Protein AF-A0A554VN38-F1 (afdb_monomer)

Structure (mmCIF, N/CA/C/O backbone):
data_AF-A0A554VN38-F1
#
_entry.id   AF-A0A554VN38-F1
#
loop_
_atom_site.group_PDB
_atom_site.id
_atom_site.type_symbol
_atom_site.label_atom_id
_atom_site.label_alt_id
_atom_site.label_comp_id
_atom_site.label_asym_id
_atom_site.label_entity_id
_atom_site.label_seq_id
_atom_site.pdbx_PDB_ins_code
_atom_site.Cartn_x
_atom_site.Cartn_y
_atom_site.Cartn_z
_atom_site.occupancy
_atom_site.B_iso_or_equiv
_atom_site.auth_seq_id
_atom_site.auth_comp_id
_atom_site.auth_asym_id
_atom_site.auth_atom_id
_atom_site.pdbx_PDB_model_num
ATOM 1 N N . MET A 1 1 ? -26.047 -9.784 19.261 1.00 62.75 1 MET A N 1
ATOM 2 C CA . MET A 1 1 ? -24.582 -9.709 19.100 1.00 62.75 1 MET A CA 1
ATOM 3 C C . MET A 1 1 ? -24.239 -8.284 18.720 1.00 62.75 1 MET A C 1
ATOM 5 O O . MET A 1 1 ? -25.034 -7.674 18.011 1.00 62.75 1 MET A O 1
ATOM 9 N N . ASN A 1 2 ? -23.139 -7.745 19.243 1.00 78.62 2 ASN A N 1
ATOM 10 C CA . ASN A 1 2 ? -22.622 -6.458 18.776 1.00 78.62 2 ASN A CA 1
ATOM 11 C C . ASN A 1 2 ? -21.920 -6.684 17.429 1.00 78.62 2 ASN A C 1
ATOM 13 O O . ASN A 1 2 ? -21.313 -7.746 17.273 1.00 78.62 2 ASN A O 1
ATOM 17 N N . PRO A 1 3 ? -22.029 -5.749 16.469 1.00 86.69 3 PRO A N 1
ATOM 18 C CA . PRO A 1 3 ? -21.309 -5.863 15.208 1.00 86.69 3 PRO A CA 1
ATOM 19 C C . PRO A 1 3 ? -19.800 -5.833 15.468 1.00 86.69 3 PRO A C 1
ATOM 21 O O . PRO A 1 3 ? -19.341 -5.141 16.379 1.00 86.69 3 PRO A O 1
ATOM 24 N N . ILE A 1 4 ? -19.045 -6.577 14.664 1.00 89.56 4 ILE A N 1
ATOM 25 C CA . ILE A 1 4 ? -17.585 -6.504 14.631 1.00 89.56 4 ILE A CA 1
ATOM 26 C C . ILE A 1 4 ? -17.210 -5.129 14.082 1.00 89.56 4 ILE A C 1
ATOM 28 O O . ILE A 1 4 ? -17.612 -4.763 12.975 1.00 89.56 4 ILE A O 1
ATOM 32 N N . LYS A 1 5 ? -16.431 -4.365 14.843 1.00 92.19 5 LYS A N 1
ATOM 33 C CA . LYS A 1 5 ? -15.985 -3.031 14.445 1.00 92.19 5 LYS A CA 1
ATOM 34 C C . LYS A 1 5 ? -14.674 -3.122 13.694 1.00 92.19 5 LYS A C 1
ATOM 36 O O . LYS A 1 5 ? -13.658 -3.542 14.247 1.00 92.19 5 LYS A O 1
ATOM 41 N N . ILE A 1 6 ? -14.684 -2.667 12.452 1.00 93.81 6 ILE A N 1
ATOM 42 C CA . ILE A 1 6 ? -13.496 -2.597 11.613 1.00 93.81 6 ILE A CA 1
ATOM 43 C C . ILE A 1 6 ? -13.143 -1.127 11.431 1.00 93.81 6 ILE A C 1
ATOM 45 O O . ILE A 1 6 ? -13.830 -0.386 10.730 1.00 93.81 6 ILE A O 1
ATOM 49 N N . GLY A 1 7 ? -12.061 -0.698 12.068 1.00 95.38 7 GLY A N 1
ATOM 50 C CA . GLY A 1 7 ? -11.477 0.611 11.822 1.00 95.38 7 GLY A CA 1
ATOM 51 C C . GLY A 1 7 ? -10.839 0.628 10.444 1.00 95.38 7 GLY A C 1
ATOM 52 O O . GLY A 1 7 ? -9.960 -0.181 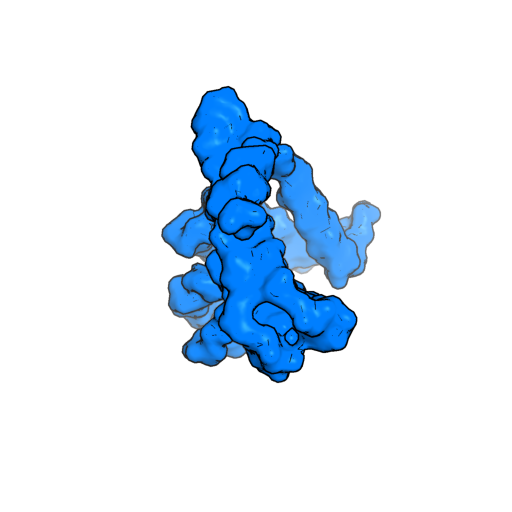10.177 1.00 95.38 7 GLY A O 1
ATOM 53 N N . PHE A 1 8 ? -11.281 1.523 9.570 1.00 94.81 8 PHE A N 1
ATOM 54 C CA . PHE A 1 8 ? -10.861 1.557 8.177 1.00 94.81 8 PHE A CA 1
ATOM 55 C C . PHE A 1 8 ? -10.024 2.809 7.909 1.00 94.81 8 PHE A C 1
ATOM 57 O O . PHE A 1 8 ? -10.546 3.920 7.844 1.00 94.81 8 PHE A O 1
ATOM 64 N N . LEU A 1 9 ? -8.715 2.635 7.755 1.00 94.62 9 LEU A N 1
ATOM 65 C CA . LEU A 1 9 ? -7.768 3.676 7.381 1.00 94.62 9 LEU A CA 1
ATOM 66 C C . LEU A 1 9 ? -7.998 4.071 5.924 1.00 94.62 9 LEU A C 1
ATOM 68 O O . LEU A 1 9 ? -7.875 3.260 5.002 1.00 94.62 9 LEU A O 1
ATOM 72 N N . THR A 1 10 ? -8.326 5.341 5.721 1.00 85.50 10 THR A N 1
ATOM 73 C CA . THR A 1 10 ? -8.607 5.896 4.397 1.00 85.50 10 THR A CA 1
ATOM 74 C C . THR A 1 10 ? -7.592 6.978 4.069 1.00 85.50 10 THR A C 1
ATOM 76 O O . THR A 1 10 ? -7.426 7.917 4.852 1.00 85.50 10 THR A O 1
ATOM 79 N N . PRO A 1 11 ? -6.905 6.913 2.922 1.00 76.44 11 PRO A N 1
ATOM 80 C CA . PRO A 1 11 ? -6.306 8.108 2.371 1.00 76.44 11 PRO A CA 1
ATOM 81 C C . PRO A 1 11 ? -7.406 8.984 1.764 1.00 76.44 11 PRO A C 1
ATOM 83 O O . PRO A 1 11 ? -8.444 8.509 1.299 1.00 76.44 11 PRO A O 1
ATOM 86 N N . TYR A 1 12 ? -7.165 10.285 1.767 1.00 77.25 12 TYR A N 1
ATOM 87 C CA . TYR A 1 12 ? -8.054 11.290 1.201 1.00 77.25 12 TYR A CA 1
ATOM 88 C C . TYR A 1 12 ? -7.493 11.702 -0.123 1.00 77.25 12 TYR A C 1
ATOM 90 O O . TYR A 1 12 ? -6.289 11.910 -0.288 1.00 77.25 12 TYR A O 1
ATOM 98 N N . SER A 1 13 ? -8.416 11.872 -1.046 1.00 73.75 13 SER A N 1
ATOM 99 C CA . SER A 1 13 ? -8.118 12.338 -2.371 1.00 73.75 13 SER A CA 1
ATOM 100 C C . SER A 1 13 ? -9.023 13.521 -2.660 1.00 73.75 13 SER A C 1
ATOM 102 O O . SER A 1 13 ? -10.235 13.364 -2.791 1.00 73.75 13 SER A O 1
ATOM 104 N N . SER A 1 14 ? -8.432 14.710 -2.777 1.00 72.12 14 SER A N 1
ATOM 105 C CA . SER A 1 14 ? -9.138 15.900 -3.264 1.00 72.12 14 SER A CA 1
ATOM 106 C C . SER A 1 14 ? -9.524 15.772 -4.741 1.00 72.12 14 SER A C 1
ATOM 108 O O . SER A 1 14 ? -10.476 16.406 -5.181 1.00 72.12 14 SER A O 1
ATOM 110 N N . ILE A 1 15 ? -8.805 14.934 -5.495 1.00 76.56 15 ILE A N 1
ATOM 111 C CA . ILE A 1 15 ? -9.035 14.682 -6.923 1.00 76.56 15 ILE A CA 1
ATOM 112 C C . ILE A 1 15 ? -10.036 13.551 -7.175 1.00 76.56 15 ILE A C 1
ATOM 114 O O . ILE A 1 15 ? -10.623 13.480 -8.251 1.00 76.56 15 ILE A O 1
ATOM 118 N N . TYR A 1 16 ? -10.252 12.667 -6.198 1.00 79.81 16 TYR A N 1
ATOM 119 C CA . TYR A 1 16 ? -11.180 11.549 -6.325 1.00 79.81 16 TYR A CA 1
ATOM 120 C C . TYR A 1 16 ? -12.051 11.386 -5.069 1.00 79.81 16 TYR A C 1
ATOM 122 O O . TYR A 1 16 ? -11.769 10.551 -4.208 1.00 79.81 16 TYR A O 1
ATOM 130 N N . PRO A 1 17 ? -13.151 12.158 -4.971 1.00 81.56 17 PRO A N 1
ATOM 131 C CA . PRO A 1 17 ? -14.016 12.182 -3.788 1.00 81.56 17 PRO A CA 1
ATOM 132 C C . PRO A 1 17 ? -14.671 10.834 -3.444 1.00 81.56 17 PRO A C 1
ATOM 134 O O . PRO A 1 17 ? -14.942 10.554 -2.280 1.00 81.56 17 PRO A O 1
ATOM 137 N N . ASN A 1 18 ? -14.890 9.970 -4.442 1.00 86.38 18 ASN A N 1
ATOM 138 C CA . ASN A 1 18 ? -15.521 8.656 -4.264 1.00 86.38 18 ASN A CA 1
ATOM 139 C C . ASN A 1 18 ? -14.536 7.545 -3.866 1.00 86.38 18 ASN A C 1
ATOM 141 O O . ASN A 1 18 ? -14.914 6.373 -3.849 1.00 86.38 18 ASN A O 1
ATOM 145 N N . PHE A 1 19 ? -13.289 7.890 -3.522 1.00 84.56 19 PHE A N 1
ATOM 146 C CA . PHE A 1 19 ? -12.258 6.908 -3.186 1.00 84.56 19 PHE A CA 1
ATOM 147 C C . PHE A 1 19 ? -12.679 5.966 -2.053 1.00 84.56 19 PHE A C 1
ATOM 149 O O . PHE A 1 19 ? -12.700 4.749 -2.233 1.00 84.56 19 PHE A O 1
ATOM 156 N N . PHE A 1 20 ? -13.079 6.519 -0.903 1.00 86.69 20 PHE A N 1
ATOM 157 C CA . PHE A 1 20 ? -13.521 5.704 0.226 1.00 86.69 20 PHE A CA 1
ATOM 158 C C . PHE A 1 20 ? -14.819 4.930 -0.058 1.00 86.69 20 PHE A C 1
ATOM 160 O O . PHE A 1 20 ? -14.809 3.721 0.164 1.00 86.69 20 PHE A O 1
ATOM 167 N N . PRO A 1 21 ? -15.908 5.540 -0.576 1.00 89.00 21 PRO A N 1
ATOM 168 C CA . PRO A 1 21 ? -17.129 4.801 -0.903 1.00 89.00 21 PRO A CA 1
ATOM 169 C C . PRO A 1 21 ? -16.894 3.567 -1.780 1.00 89.00 21 PRO A C 1
ATOM 171 O O . PRO A 1 21 ? -17.479 2.515 -1.525 1.00 89.00 21 PRO A O 1
ATOM 174 N N . HIS A 1 22 ? -16.014 3.659 -2.780 1.00 90.50 22 HIS A N 1
ATOM 175 C CA . HIS A 1 22 ? -15.697 2.518 -3.639 1.00 90.50 22 HIS A CA 1
ATOM 176 C C . HIS A 1 22 ? -14.869 1.449 -2.923 1.00 90.50 22 HIS A C 1
ATOM 178 O O . HIS A 1 22 ? -15.190 0.267 -3.047 1.00 90.50 22 HIS A O 1
ATOM 184 N N . LEU A 1 23 ? -13.866 1.840 -2.127 1.00 88.81 23 LEU A N 1
ATOM 185 C CA . LEU A 1 23 ? -13.115 0.889 -1.301 1.00 88.81 23 LEU A CA 1
ATOM 186 C C . LEU A 1 23 ? -14.019 0.174 -0.292 1.00 88.81 23 LEU A C 1
ATOM 188 O O . LEU A 1 23 ? -13.990 -1.050 -0.206 1.00 88.81 23 LEU A O 1
ATOM 192 N N . ALA A 1 24 ? -14.857 0.920 0.427 1.00 88.50 24 ALA A N 1
ATOM 193 C CA . ALA A 1 24 ? -15.807 0.371 1.387 1.00 88.50 24 ALA A CA 1
ATOM 194 C C . ALA A 1 24 ? -16.791 -0.591 0.708 1.00 88.50 24 ALA A C 1
ATOM 196 O O . ALA A 1 24 ? -17.042 -1.678 1.220 1.00 88.50 24 ALA A O 1
ATOM 197 N N . THR A 1 25 ? -17.302 -0.230 -0.474 1.00 88.94 25 THR A N 1
ATOM 198 C CA . THR A 1 25 ? -18.187 -1.101 -1.261 1.00 88.94 25 THR A CA 1
ATOM 199 C C . THR A 1 25 ? -17.486 -2.402 -1.647 1.00 88.94 25 THR A C 1
ATOM 201 O O . THR A 1 25 ? -18.036 -3.475 -1.416 1.00 88.94 25 THR A O 1
ATOM 204 N N . GLY A 1 26 ? -16.260 -2.333 -2.179 1.00 88.31 26 GLY A N 1
ATOM 205 C CA . GLY A 1 26 ? -15.471 -3.524 -2.507 1.00 88.31 26 GLY A CA 1
ATOM 206 C C . GLY A 1 26 ? -15.210 -4.409 -1.285 1.00 88.31 26 GLY A C 1
ATOM 207 O O . GLY A 1 26 ? -15.351 -5.628 -1.363 1.00 88.31 26 GLY A O 1
ATOM 208 N N . PHE A 1 27 ? -14.916 -3.794 -0.138 1.00 88.06 27 PHE A N 1
ATO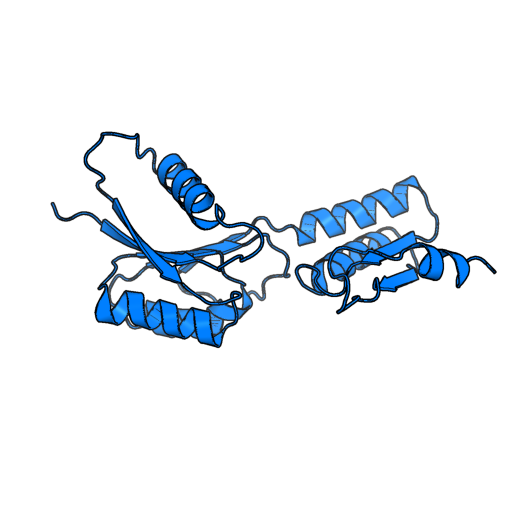M 209 C CA . PHE A 1 27 ? -14.692 -4.498 1.122 1.00 88.06 27 PHE A CA 1
ATOM 210 C C . PHE A 1 27 ? -15.954 -5.226 1.610 1.00 88.06 27 PHE A C 1
ATOM 212 O O . PHE A 1 27 ? -15.902 -6.416 1.914 1.00 88.06 27 PHE A O 1
ATOM 219 N N . TYR A 1 28 ? -17.11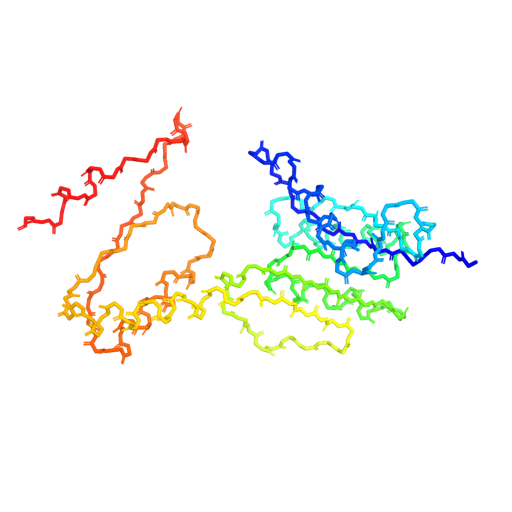1 -4.555 1.614 1.00 87.31 28 TYR A N 1
ATOM 220 C CA . TYR A 1 28 ? -18.389 -5.183 1.966 1.00 87.31 28 TYR A CA 1
ATOM 221 C C . TYR A 1 28 ? -18.765 -6.326 1.016 1.00 87.31 28 TYR A C 1
ATOM 223 O O . TYR A 1 28 ? -19.225 -7.372 1.478 1.00 87.31 28 TYR A O 1
ATOM 231 N N . LEU A 1 29 ? -18.533 -6.164 -0.292 1.00 87.25 29 LEU A N 1
ATOM 232 C CA . LEU A 1 29 ? -18.762 -7.223 -1.279 1.00 87.25 29 LEU A CA 1
ATOM 233 C C . LEU A 1 29 ? -17.876 -8.448 -1.016 1.00 87.25 29 LEU A C 1
ATOM 235 O O . LEU A 1 29 ? -18.372 -9.571 -1.061 1.00 87.25 29 LEU A O 1
ATOM 239 N N . GLY A 1 30 ? -16.596 -8.242 -0.691 1.00 86.62 30 GLY A N 1
ATOM 240 C CA . GLY A 1 30 ? -15.672 -9.326 -0.334 1.00 86.62 30 GLY A CA 1
ATOM 241 C C . GLY A 1 30 ? -16.084 -10.101 0.923 1.00 86.62 30 GLY A C 1
ATOM 242 O O . GLY A 1 30 ? -15.738 -11.270 1.066 1.00 86.62 30 GLY A O 1
ATOM 243 N N . LEU A 1 31 ? -16.865 -9.473 1.804 1.00 85.44 31 LEU A N 1
ATOM 244 C CA . LEU A 1 31 ? -17.405 -10.064 3.031 1.00 85.44 31 LEU A CA 1
ATOM 245 C C . LEU A 1 31 ? -18.818 -10.659 2.863 1.00 85.44 31 LEU A C 1
ATOM 247 O O . LEU A 1 31 ? -19.458 -10.989 3.863 1.00 85.44 31 LEU A O 1
ATOM 251 N N . ASP A 1 32 ? -19.329 -10.749 1.628 1.00 83.19 32 ASP A N 1
ATOM 252 C CA . ASP A 1 32 ? -20.710 -11.155 1.296 1.00 83.19 32 ASP A CA 1
ATOM 253 C C . ASP A 1 32 ? -21.784 -10.357 2.075 1.00 83.19 32 ASP A C 1
ATOM 255 O O . ASP A 1 32 ? -22.895 -10.824 2.351 1.00 83.19 32 ASP A O 1
ATOM 259 N N . GLN A 1 33 ? -21.467 -9.108 2.440 1.00 76.50 33 GLN A N 1
ATOM 260 C CA . GLN A 1 33 ? -22.403 -8.206 3.103 1.00 76.50 33 GLN A CA 1
ATOM 261 C C . GLN A 1 33 ? -23.298 -7.558 2.044 1.00 76.50 33 GLN A C 1
ATOM 263 O O . GLN A 1 33 ? -22.946 -6.569 1.400 1.00 76.50 33 GLN A O 1
ATOM 268 N N . LYS A 1 34 ? -24.479 -8.145 1.838 1.00 68.62 34 LYS A N 1
ATOM 269 C CA . LYS A 1 34 ? -25.483 -7.623 0.901 1.00 68.62 34 LYS A CA 1
ATOM 270 C C . LYS A 1 34 ? -26.197 -6.392 1.481 1.00 68.62 34 LYS A C 1
ATOM 272 O O . LYS A 1 34 ? -26.525 -6.394 2.672 1.00 68.62 34 L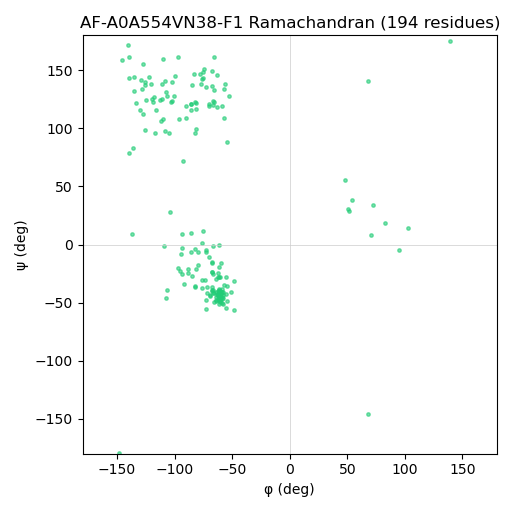YS A O 1
ATOM 277 N N . PRO A 1 35 ? -26.537 -5.384 0.652 1.00 61.91 35 PRO A N 1
ATOM 278 C CA . PRO A 1 35 ? -27.379 -4.268 1.076 1.00 61.91 35 PRO A CA 1
ATOM 279 C C . PRO A 1 35 ? -28.690 -4.769 1.705 1.00 61.91 35 PRO A C 1
ATOM 281 O O . PRO A 1 35 ? -29.393 -5.583 1.109 1.00 61.91 35 PRO A O 1
ATOM 284 N N . GLY A 1 36 ? -29.019 -4.299 2.913 1.00 57.12 36 GLY A N 1
ATOM 285 C CA . GLY A 1 36 ? -30.273 -4.628 3.609 1.00 57.12 36 GLY A CA 1
ATOM 286 C C . GLY A 1 36 ? -30.213 -5.795 4.604 1.00 57.12 36 GLY A C 1
ATOM 287 O O . GLY A 1 36 ? -31.192 -6.029 5.312 1.00 57.12 36 GLY A O 1
ATOM 288 N N . ARG A 1 37 ? -29.082 -6.502 4.729 1.00 59.84 37 ARG A N 1
ATOM 289 C CA . ARG A 1 37 ? -28.847 -7.425 5.852 1.00 59.84 37 ARG A CA 1
ATOM 290 C C . ARG A 1 37 ? -28.288 -6.618 7.028 1.00 59.84 37 ARG A C 1
ATOM 292 O O . ARG A 1 37 ? -27.464 -5.733 6.820 1.00 59.84 37 ARG A O 1
ATOM 299 N N . ARG A 1 38 ? -28.762 -6.874 8.255 1.00 56.03 38 ARG A N 1
ATOM 300 C CA . ARG A 1 38 ? -28.205 -6.257 9.473 1.00 56.03 38 ARG A CA 1
ATOM 301 C C . ARG A 1 38 ? -26.717 -6.609 9.491 1.00 56.03 38 ARG A C 1
ATOM 303 O O . ARG A 1 38 ? -26.403 -7.786 9.612 1.00 56.03 38 ARG A O 1
ATOM 310 N N . ALA A 1 39 ? -25.854 -5.628 9.244 1.00 62.06 39 ALA A N 1
ATOM 311 C CA . ALA A 1 39 ? -24.446 -5.899 9.025 1.00 62.06 39 ALA A CA 1
ATOM 312 C C . ALA A 1 39 ? -23.851 -6.423 10.334 1.00 62.06 39 ALA A C 1
ATOM 314 O O . ALA A 1 39 ? -23.873 -5.732 11.353 1.00 62.06 39 ALA A O 1
ATOM 315 N N . ASP A 1 40 ? -23.315 -7.641 10.306 1.00 80.12 40 ASP A N 1
ATOM 316 C CA . ASP A 1 40 ? -22.516 -8.187 11.411 1.00 80.12 40 ASP A CA 1
ATOM 317 C C . ASP A 1 40 ? -21.194 -7.411 11.578 1.00 80.12 40 ASP A C 1
ATOM 319 O O . ASP A 1 40 ? -20.390 -7.712 12.457 1.00 80.12 40 ASP A O 1
ATOM 323 N N . ILE A 1 41 ? -20.969 -6.414 10.717 1.00 86.56 41 ILE A N 1
ATOM 324 C CA . ILE A 1 41 ? -19.743 -5.660 10.535 1.00 86.56 41 ILE A CA 1
ATOM 325 C C . ILE A 1 41 ? -20.082 -4.172 10.430 1.00 86.56 41 ILE A C 1
ATOM 327 O O . ILE A 1 41 ? -20.943 -3.769 9.649 1.00 86.56 41 ILE A O 1
ATOM 331 N N . GLU A 1 42 ? -19.362 -3.354 11.184 1.00 89.31 42 GLU A N 1
ATOM 332 C CA . GLU A 1 42 ? -19.422 -1.896 11.136 1.00 89.31 42 GLU A CA 1
ATOM 333 C C . GLU A 1 42 ? -18.060 -1.360 10.678 1.00 89.31 42 GLU A C 1
ATOM 335 O O . GLU A 1 42 ? -17.061 -1.535 11.378 1.00 89.31 42 GLU A O 1
ATOM 340 N N . LEU A 1 43 ? -18.002 -0.710 9.508 1.00 90.94 43 LEU A N 1
ATOM 341 C CA . LEU A 1 43 ? -16.802 0.021 9.086 1.00 90.94 43 LEU A CA 1
ATOM 342 C C . LEU A 1 43 ? -16.778 1.410 9.732 1.00 90.94 43 LEU A C 1
ATOM 344 O O . LEU A 1 43 ? -17.675 2.221 9.502 1.00 90.94 43 LEU A O 1
ATOM 348 N N . ILE A 1 44 ? -15.715 1.701 10.476 1.00 93.50 44 ILE A N 1
ATOM 349 C CA . ILE A 1 44 ? -15.464 3.000 11.105 1.00 93.50 44 ILE A CA 1
ATOM 350 C C . ILE A 1 44 ? -14.319 3.675 10.343 1.00 93.50 44 ILE A C 1
ATOM 352 O O . ILE A 1 44 ? -13.159 3.335 10.585 1.00 93.50 44 ILE A O 1
ATOM 356 N N . PRO A 1 45 ? -14.603 4.586 9.396 1.00 92.75 45 PRO A N 1
ATOM 357 C CA . PRO A 1 45 ? -13.549 5.254 8.649 1.00 92.75 45 PRO A CA 1
ATOM 358 C C . PRO A 1 45 ? -12.746 6.187 9.552 1.00 92.75 45 PRO A C 1
ATOM 360 O O . PRO A 1 45 ? -13.316 6.966 10.311 1.00 92.75 45 PRO A O 1
ATOM 363 N N . GLU A 1 46 ? -11.427 6.161 9.402 1.00 94.44 46 GLU A N 1
ATOM 364 C CA . GLU A 1 46 ? -10.530 7.170 9.957 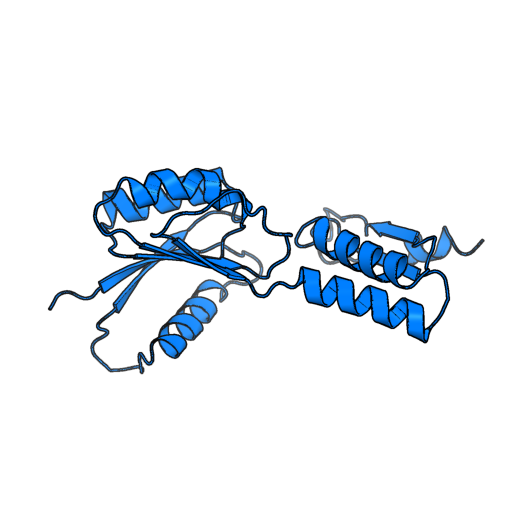1.00 94.44 46 GLU A CA 1
ATOM 365 C C . GLU A 1 46 ? -9.624 7.691 8.849 1.00 94.44 46 GLU A C 1
ATOM 367 O O . GLU A 1 46 ? -9.072 6.939 8.035 1.00 94.44 46 GLU A O 1
ATOM 372 N N . PHE A 1 47 ? -9.500 9.009 8.795 1.00 90.12 47 PHE A N 1
ATOM 373 C CA . PHE A 1 47 ? -8.770 9.670 7.738 1.00 90.12 47 PHE A CA 1
ATOM 374 C C . PHE A 1 47 ? -7.268 9.745 8.064 1.00 90.12 47 PHE A C 1
ATOM 376 O O . PHE A 1 47 ? -6.863 10.339 9.059 1.00 90.12 47 PHE A O 1
ATOM 383 N N . ALA A 1 48 ? -6.432 9.165 7.199 1.00 90.06 48 ALA A N 1
ATOM 384 C CA . ALA A 1 48 ? -4.990 9.012 7.398 1.00 90.06 48 ALA A CA 1
ATOM 385 C C . ALA A 1 48 ? -4.134 9.998 6.576 1.00 90.06 48 ALA A C 1
ATOM 387 O O . ALA A 1 48 ? -2.984 9.704 6.233 1.00 90.06 48 ALA A O 1
ATOM 388 N N . GLY A 1 49 ? -4.655 11.182 6.242 1.00 85.25 49 GLY A N 1
ATOM 389 C CA . GLY A 1 49 ? -3.908 12.171 5.459 1.00 85.25 49 GLY A CA 1
ATOM 390 C C . GLY A 1 49 ? -3.664 11.727 4.009 1.00 85.25 49 GLY A C 1
ATOM 391 O O . GLY A 1 49 ? -4.434 10.988 3.398 1.00 85.25 49 GLY A O 1
ATOM 392 N N . SER A 1 50 ? -2.521 12.117 3.458 1.00 78.50 50 SER A N 1
ATOM 393 C CA . SER A 1 50 ? -2.026 11.605 2.172 1.00 78.50 50 SER A CA 1
ATOM 394 C C . SER A 1 50 ? -1.449 10.178 2.251 1.00 78.50 50 SER A C 1
ATOM 396 O O . SER A 1 50 ? -0.795 9.738 1.310 1.00 78.50 50 SER A O 1
ATOM 398 N N . GLY A 1 51 ? -1.644 9.456 3.363 1.00 80.94 51 GLY A N 1
ATOM 399 C CA . GLY A 1 51 ? -1.056 8.128 3.586 1.00 80.94 51 GLY A CA 1
ATOM 400 C C . GLY A 1 51 ? 0.387 8.155 4.106 1.00 80.94 51 GLY A C 1
ATOM 401 O O . GLY A 1 51 ? 1.102 7.160 4.006 1.00 80.94 51 GLY A O 1
ATOM 402 N N . GLY A 1 52 ? 0.840 9.290 4.651 1.00 85.94 52 GLY A N 1
ATOM 403 C CA . GLY A 1 52 ? 2.139 9.393 5.317 1.00 85.94 52 GLY A CA 1
ATOM 404 C C . GLY A 1 52 ? 2.188 8.590 6.622 1.00 85.94 52 GLY A C 1
ATOM 405 O O . GLY A 1 52 ? 1.187 8.456 7.321 1.00 85.94 52 GLY A O 1
ATOM 406 N N . ILE A 1 53 ? 3.370 8.085 6.989 1.00 91.19 53 ILE A N 1
ATOM 407 C CA . ILE A 1 53 ? 3.539 7.237 8.185 1.00 91.19 53 ILE A CA 1
ATOM 408 C C . ILE A 1 53 ? 2.991 7.909 9.464 1.00 91.19 53 ILE A C 1
ATOM 410 O O . ILE A 1 53 ? 2.192 7.268 10.148 1.00 91.19 53 ILE A O 1
ATOM 414 N N . PRO A 1 54 ? 3.301 9.188 9.784 1.00 94.12 54 PRO A N 1
ATOM 415 C CA . PRO A 1 54 ? 2.803 9.807 11.014 1.00 94.12 54 PRO A CA 1
ATOM 416 C C . PRO A 1 54 ? 1.274 9.903 11.078 1.00 94.12 54 PRO A C 1
ATOM 418 O O . PRO A 1 54 ? 0.688 9.632 12.126 1.00 94.12 54 PRO A O 1
ATOM 421 N N . SER A 1 55 ? 0.619 10.239 9.961 1.00 94.19 55 SER A N 1
ATOM 422 C CA . SER A 1 55 ? -0.841 10.367 9.908 1.00 94.19 55 SER A CA 1
ATOM 423 C C . SER A 1 55 ? -1.536 9.009 9.983 1.00 94.19 55 SER A C 1
ATOM 425 O O . SER A 1 55 ? -2.554 8.879 10.658 1.00 94.19 55 SER A O 1
ATOM 427 N N . VAL A 1 56 ? -0.959 7.977 9.361 1.00 95.25 56 VAL A N 1
ATOM 428 C CA . VAL A 1 56 ? -1.425 6.585 9.471 1.00 95.25 56 VAL A CA 1
ATOM 429 C C . VAL A 1 56 ? -1.323 6.078 10.915 1.00 95.25 56 VAL A C 1
ATOM 431 O O . VAL A 1 56 ? -2.266 5.475 11.432 1.00 95.25 56 VAL A O 1
ATOM 434 N N . VAL A 1 57 ? -0.214 6.364 11.601 1.00 96.56 57 VAL A N 1
ATOM 435 C CA . VAL A 1 57 ? -0.009 6.000 13.012 1.00 96.56 57 VAL A CA 1
ATOM 436 C C . VAL A 1 57 ? -1.007 6.711 13.928 1.00 96.56 57 VAL A C 1
ATOM 438 O O . VAL A 1 57 ? -1.590 6.082 14.814 1.00 96.56 57 VAL A O 1
ATOM 441 N N . GLU A 1 58 ? -1.231 8.011 13.728 1.00 96.62 58 GLU A N 1
ATOM 442 C CA . GLU A 1 58 ? -2.200 8.783 14.513 1.00 96.62 58 GLU A CA 1
ATOM 443 C C . GLU A 1 58 ? -3.629 8.256 14.325 1.00 96.62 58 GLU A C 1
ATOM 445 O O . GLU A 1 58 ? -4.323 7.994 15.311 1.00 96.62 58 GLU A O 1
ATOM 450 N N . ALA A 1 59 ? -4.041 8.028 13.076 1.00 96.69 59 ALA A N 1
ATOM 451 C CA . ALA A 1 59 ? -5.335 7.444 12.736 1.00 96.69 59 ALA A CA 1
ATOM 452 C C . ALA A 1 59 ? -5.522 6.058 13.380 1.00 96.69 59 ALA A C 1
ATOM 454 O O . ALA A 1 59 ? -6.549 5.774 13.996 1.00 96.69 59 ALA A O 1
ATOM 455 N N . THR A 1 60 ? -4.489 5.214 13.340 1.00 96.62 60 THR A N 1
ATOM 456 C CA . THR A 1 60 ? -4.523 3.888 13.974 1.00 96.62 60 THR A CA 1
ATOM 457 C C . THR A 1 60 ? -4.723 3.991 15.487 1.00 96.62 60 THR A C 1
ATOM 459 O O . THR A 1 60 ? -5.559 3.288 16.058 1.00 96.62 60 THR A O 1
ATOM 462 N N . LYS A 1 61 ? -4.011 4.907 16.157 1.00 96.06 61 LYS A N 1
ATOM 463 C CA . LYS A 1 61 ? -4.198 5.161 17.596 1.00 96.06 61 LYS A CA 1
ATOM 464 C C . LYS A 1 61 ? -5.615 5.639 17.905 1.00 96.06 61 LYS A C 1
ATOM 466 O O . LYS A 1 61 ? -6.165 5.230 18.926 1.00 96.06 61 LYS A O 1
ATOM 471 N N . LYS A 1 62 ? -6.217 6.471 17.047 1.00 96.19 62 LYS A N 1
ATOM 472 C CA . LYS A 1 62 ? -7.607 6.922 17.216 1.00 96.19 62 LYS A CA 1
ATOM 473 C C . LYS A 1 62 ? -8.585 5.751 17.181 1.00 96.19 62 LYS A C 1
ATOM 475 O O . LYS A 1 62 ? -9.354 5.568 18.125 1.00 96.19 62 LYS A O 1
ATOM 480 N N . LEU A 1 63 ? -8.476 4.913 16.152 1.00 96.00 63 LEU A N 1
ATOM 481 C CA . LEU A 1 63 ? -9.301 3.717 15.986 1.00 96.00 63 LEU A CA 1
ATOM 482 C C . LEU A 1 63 ? -9.180 2.754 17.178 1.00 96.00 63 LEU A C 1
ATOM 484 O O . LEU A 1 63 ? -10.193 2.297 17.708 1.00 96.00 63 LEU A O 1
ATOM 488 N N . LEU A 1 64 ? -7.956 2.487 17.644 1.00 94.50 64 LEU A N 1
ATOM 489 C CA . LEU A 1 64 ? -7.715 1.585 18.776 1.00 94.50 64 LEU A CA 1
ATOM 490 C C . LEU A 1 64 ? -8.197 2.150 20.114 1.00 94.50 64 LEU A C 1
ATOM 492 O O . LEU A 1 64 ? -8.755 1.416 20.925 1.00 94.50 64 LEU A O 1
ATOM 496 N N . ASN A 1 65 ? -7.944 3.433 20.378 1.00 93.50 65 ASN A N 1
ATOM 497 C CA . ASN A 1 65 ? -8.119 4.001 21.716 1.00 93.50 65 ASN A CA 1
ATOM 498 C C . ASN A 1 65 ? -9.512 4.595 21.942 1.00 93.50 65 ASN A C 1
ATOM 500 O O . ASN A 1 65 ? -10.003 4.550 23.066 1.00 93.50 65 ASN A O 1
ATOM 504 N N . PHE A 1 66 ? -10.122 5.174 20.905 1.00 93.81 66 PHE A N 1
ATOM 505 C CA . PHE A 1 66 ? -11.393 5.895 21.018 1.00 93.81 66 PHE A CA 1
ATOM 506 C C . PHE A 1 66 ? -12.543 5.112 20.394 1.00 93.81 66 PHE A C 1
ATOM 508 O O . PHE A 1 66 ? -13.586 4.957 21.023 1.00 93.81 66 PHE A O 1
ATOM 515 N N . SER A 1 67 ? -12.348 4.576 19.188 1.00 93.69 67 SER A N 1
ATOM 516 C CA . SER A 1 67 ? -13.393 3.795 18.513 1.00 93.69 67 SER A CA 1
ATOM 517 C C . SER A 1 67 ? -13.494 2.358 19.037 1.00 93.69 67 SER A C 1
ATOM 519 O O . SER A 1 67 ? -14.532 1.716 18.852 1.00 93.69 67 SER A O 1
ATOM 521 N N . ASN A 1 68 ? -12.444 1.882 19.724 1.00 91.62 68 ASN A N 1
ATOM 522 C CA . ASN A 1 68 ? -12.315 0.540 20.292 1.00 91.62 68 ASN A CA 1
ATOM 523 C C . ASN A 1 68 ? -12.701 -0.542 19.270 1.00 91.62 68 ASN A C 1
ATOM 525 O O . ASN A 1 68 ? -13.635 -1.317 19.488 1.00 91.62 68 ASN A O 1
ATOM 529 N N . VAL A 1 69 ? -12.027 -0.504 18.118 1.00 93.94 69 VAL A N 1
ATOM 530 C CA . VAL A 1 69 ? -12.256 -1.430 17.002 1.00 93.94 69 VAL A CA 1
ATOM 531 C C . VAL A 1 69 ? -11.657 -2.806 17.280 1.00 93.94 69 VAL A C 1
ATOM 533 O O . VAL A 1 69 ? -10.627 -2.913 17.945 1.00 93.94 69 VAL A O 1
ATOM 536 N N . ASP A 1 70 ? -12.286 -3.846 16.738 1.00 91.44 70 ASP A N 1
ATOM 537 C CA . ASP A 1 70 ? -11.818 -5.231 16.840 1.00 91.44 70 ASP A CA 1
ATOM 538 C C . ASP A 1 70 ? -10.739 -5.531 15.785 1.00 91.44 70 ASP A C 1
ATOM 540 O O . ASP A 1 70 ? -9.786 -6.270 16.034 1.00 91.44 70 ASP A O 1
ATOM 544 N N . ILE A 1 71 ? -10.879 -4.931 14.598 1.00 94.44 71 ILE A N 1
ATOM 545 C CA . ILE A 1 71 ? -9.976 -5.101 13.454 1.00 94.44 71 ILE A CA 1
ATOM 546 C C . ILE A 1 71 ? -9.573 -3.724 12.936 1.00 94.44 71 ILE A C 1
ATOM 548 O O . ILE A 1 71 ? -10.399 -2.815 12.859 1.00 94.44 71 ILE A O 1
ATOM 552 N N . ILE A 1 72 ? -8.316 -3.572 12.531 1.00 96.38 72 ILE A N 1
ATOM 553 C CA . ILE A 1 72 ? -7.855 -2.413 11.767 1.00 96.38 72 ILE A CA 1
ATOM 554 C C . ILE A 1 72 ? -7.614 -2.858 10.335 1.00 96.38 72 ILE A C 1
ATOM 556 O O . ILE A 1 72 ? -6.940 -3.854 10.089 1.00 96.38 72 ILE A O 1
ATOM 560 N N . SER A 1 73 ? -8.151 -2.111 9.385 1.00 95.44 73 SER A N 1
ATOM 561 C CA . SER A 1 73 ? -7.976 -2.360 7.967 1.00 95.44 73 SER A CA 1
ATOM 562 C C . SER A 1 73 ? -7.800 -1.069 7.186 1.00 95.44 73 SER A C 1
ATOM 564 O O . SER A 1 73 ? -7.945 0.012 7.744 1.00 95.44 73 SER A O 1
ATOM 566 N N . GLY A 1 74 ? -7.462 -1.162 5.905 1.00 93.75 74 GLY A N 1
ATOM 567 C CA . GLY A 1 74 ? -7.394 -0.023 5.001 1.00 93.75 74 GLY A CA 1
ATOM 568 C C . GLY A 1 74 ? -6.198 -0.069 4.064 1.00 93.75 74 GLY A C 1
ATOM 569 O O . GLY A 1 74 ? -5.333 -0.946 4.161 1.00 93.75 74 GLY A O 1
ATOM 570 N N . MET A 1 75 ? -6.169 0.908 3.160 1.00 91.12 75 MET A N 1
ATOM 571 C CA . MET A 1 75 ? -5.089 1.041 2.193 1.00 91.12 75 MET A CA 1
ATOM 572 C C . MET A 1 75 ? -3.933 1.836 2.802 1.00 91.12 75 MET A C 1
ATOM 574 O O . MET A 1 75 ? -4.097 3.020 3.105 1.00 91.12 75 MET A O 1
ATOM 578 N N . ILE A 1 76 ? -2.774 1.205 2.971 1.00 90.38 76 ILE A N 1
ATOM 579 C CA . ILE A 1 76 ? -1.567 1.827 3.540 1.00 90.38 76 ILE A CA 1
ATOM 580 C C . ILE A 1 76 ? -0.323 1.364 2.783 1.00 90.38 76 ILE A C 1
ATOM 582 O O . ILE A 1 76 ? -0.341 0.326 2.142 1.00 90.38 76 ILE A O 1
ATOM 586 N N . SER A 1 77 ? 0.786 2.090 2.902 1.00 86.81 77 SER A N 1
ATOM 587 C CA . SER A 1 77 ? 2.074 1.619 2.380 1.00 86.81 77 SER A CA 1
ATOM 588 C C . SER A 1 77 ? 2.695 0.579 3.319 1.00 86.81 77 SER A C 1
ATOM 590 O O . SER A 1 77 ? 2.629 0.740 4.541 1.00 86.81 77 SER A O 1
ATOM 592 N N . TYR A 1 78 ? 3.416 -0.408 2.770 1.00 86.50 78 TYR A N 1
ATOM 593 C CA . TYR A 1 78 ? 4.265 -1.326 3.549 1.00 86.50 78 TYR A CA 1
ATOM 594 C C . TYR A 1 78 ? 5.186 -0.613 4.550 1.00 86.50 78 TYR A C 1
ATOM 596 O O . TYR A 1 78 ? 5.446 -1.135 5.632 1.00 86.50 78 TYR A O 1
ATOM 604 N N . ARG A 1 79 ? 5.633 0.611 4.234 1.00 86.62 79 ARG A N 1
ATOM 605 C CA . ARG A 1 79 ? 6.497 1.420 5.113 1.00 86.62 79 ARG A CA 1
ATOM 606 C C . ARG A 1 79 ? 5.875 1.770 6.459 1.00 86.62 79 ARG A C 1
ATOM 608 O O . ARG A 1 79 ? 6.607 2.149 7.361 1.00 86.62 79 ARG A O 1
ATOM 615 N N . SER A 1 80 ? 4.555 1.691 6.589 1.00 89.69 80 SER A N 1
ATOM 616 C CA . SER A 1 80 ? 3.868 1.965 7.849 1.00 89.69 80 SER A CA 1
ATOM 617 C C . SER A 1 80 ? 3.883 0.767 8.799 1.00 89.69 80 SER A C 1
ATOM 619 O O . SER A 1 80 ? 3.713 0.955 9.999 1.00 89.69 80 SER A O 1
ATOM 621 N N . LEU A 1 81 ? 4.095 -0.459 8.303 1.00 90.81 81 LEU A N 1
ATOM 622 C CA . LEU A 1 81 ? 4.031 -1.668 9.130 1.00 90.81 81 LEU A CA 1
ATOM 623 C C . LEU A 1 81 ? 4.944 -1.659 10.365 1.00 90.81 81 LEU A C 1
ATOM 625 O O . LEU A 1 81 ? 4.444 -2.042 11.423 1.00 90.81 81 LEU A O 1
ATOM 629 N N . PRO A 1 82 ? 6.213 -1.207 10.301 1.00 91.44 82 PRO A N 1
ATOM 630 C CA . PRO A 1 82 ? 7.103 -1.210 11.464 1.00 91.44 82 PRO A CA 1
ATOM 631 C C . PRO A 1 82 ? 6.536 -0.429 12.654 1.00 91.44 82 PRO A C 1
ATOM 633 O O . PRO A 1 82 ? 6.709 -0.836 13.800 1.00 91.44 82 PRO A O 1
ATOM 636 N N . ASP A 1 83 ? 5.817 0.662 12.380 1.00 93.44 83 ASP A N 1
ATOM 637 C CA . ASP A 1 83 ? 5.187 1.499 13.399 1.00 93.44 83 ASP A CA 1
ATOM 638 C C . ASP A 1 83 ? 3.804 0.983 13.826 1.00 93.44 83 ASP A C 1
ATOM 640 O O . ASP A 1 83 ? 3.372 1.228 14.954 1.00 93.44 83 ASP A O 1
ATOM 644 N N . LEU A 1 84 ? 3.089 0.270 12.947 1.00 94.06 84 LEU A N 1
ATOM 645 C CA . LEU A 1 84 ? 1.755 -0.263 13.245 1.00 94.06 84 LEU A CA 1
ATOM 646 C C . LEU A 1 84 ? 1.787 -1.584 14.015 1.00 94.06 84 LEU A C 1
ATOM 648 O O . LEU A 1 84 ? 0.946 -1.783 14.892 1.00 94.06 84 LEU A O 1
ATOM 652 N N . ILE A 1 85 ? 2.756 -2.457 13.728 1.00 93.81 85 ILE A N 1
ATOM 653 C CA . ILE A 1 85 ? 2.944 -3.745 14.412 1.00 93.81 85 ILE A CA 1
ATOM 654 C C . ILE A 1 85 ? 2.908 -3.604 15.942 1.00 93.81 85 ILE A C 1
ATOM 656 O O . ILE A 1 85 ? 2.034 -4.216 16.557 1.00 93.81 85 ILE A O 1
ATOM 660 N N . PRO A 1 86 ? 3.752 -2.773 16.588 1.00 93.75 86 PRO A N 1
ATOM 661 C CA . PRO A 1 86 ? 3.750 -2.671 18.046 1.00 93.75 86 PRO A CA 1
ATOM 662 C C . PRO A 1 86 ? 2.432 -2.117 18.605 1.00 93.75 86 PRO A C 1
ATOM 664 O O . PRO A 1 86 ? 2.036 -2.475 19.713 1.00 93.75 86 PRO A O 1
ATOM 667 N N . LEU A 1 87 ? 1.725 -1.260 17.857 1.00 94.50 87 LEU A N 1
ATOM 668 C CA . LEU A 1 87 ? 0.438 -0.709 18.291 1.00 94.50 87 LEU A CA 1
ATOM 669 C C . LEU A 1 87 ? -0.651 -1.781 18.309 1.00 94.50 87 LEU A C 1
ATOM 671 O O . LEU A 1 87 ? -1.410 -1.859 19.276 1.00 94.50 87 LEU A O 1
ATOM 675 N N . ILE A 1 88 ? -0.706 -2.605 17.265 1.00 94.38 88 ILE A N 1
ATOM 676 C CA . ILE A 1 88 ? -1.703 -3.667 17.109 1.00 94.38 88 ILE A CA 1
ATOM 677 C C . ILE A 1 88 ? -1.395 -4.817 18.068 1.00 94.38 88 ILE A C 1
ATOM 679 O O . ILE A 1 88 ? -2.267 -5.213 18.836 1.00 94.38 88 ILE A O 1
ATOM 683 N N . ASP A 1 89 ? -0.142 -5.267 18.129 1.00 92.81 89 ASP A N 1
ATOM 684 C CA . ASP A 1 89 ? 0.267 -6.390 18.982 1.00 92.81 89 ASP A CA 1
ATOM 685 C C . ASP A 1 89 ? 0.152 -6.078 20.481 1.00 92.81 89 ASP A C 1
ATOM 687 O O . ASP A 1 89 ? -0.045 -6.983 21.293 1.00 92.81 89 ASP A O 1
ATOM 691 N N . SER A 1 90 ? 0.218 -4.798 20.872 1.00 91.25 90 SER A N 1
ATOM 692 C CA . SER A 1 90 ? -0.021 -4.384 22.263 1.00 91.25 90 SER A CA 1
ATOM 693 C C . SER A 1 90 ? -1.471 -4.587 22.726 1.00 91.25 90 SER A C 1
ATOM 695 O O . SER A 1 90 ? -1.757 -4.544 23.926 1.00 91.25 90 SER A O 1
ATOM 697 N N . ARG A 1 91 ? -2.409 -4.797 21.793 1.00 87.88 91 ARG A N 1
ATOM 698 C CA . ARG A 1 91 ? -3.838 -4.942 22.066 1.00 87.88 91 ARG A CA 1
ATOM 699 C C . ARG A 1 91 ? -4.237 -6.409 21.993 1.00 87.88 91 ARG A C 1
ATOM 701 O O . ARG A 1 91 ? -4.111 -7.072 20.969 1.00 87.88 91 ARG A O 1
ATOM 708 N N . LYS A 1 92 ? -4.795 -6.914 23.094 1.00 81.06 92 LYS A N 1
ATOM 709 C CA . LYS A 1 92 ? -5.314 -8.281 23.160 1.00 81.06 92 LYS A CA 1
ATOM 710 C C . LYS A 1 92 ? -6.397 -8.476 22.089 1.00 81.06 92 LYS A C 1
ATOM 712 O O . LYS A 1 92 ? -7.430 -7.819 22.156 1.00 81.06 92 LYS A O 1
ATOM 717 N N . ASN A 1 93 ? -6.163 -9.409 21.166 1.00 82.81 93 ASN A N 1
ATOM 718 C CA . ASN A 1 93 ? -7.051 -9.793 20.060 1.00 82.81 93 ASN A CA 1
ATOM 719 C C . ASN A 1 93 ? -7.216 -8.768 18.921 1.00 82.81 93 ASN A C 1
ATOM 721 O O . ASN A 1 93 ? -8.066 -8.997 18.063 1.00 82.81 93 ASN A O 1
ATOM 725 N N . ALA A 1 94 ? -6.451 -7.672 18.880 1.00 86.94 94 ALA A N 1
ATOM 726 C CA . ALA A 1 94 ? -6.508 -6.783 17.721 1.00 86.94 94 ALA A CA 1
ATOM 727 C C . ALA A 1 94 ? -5.820 -7.443 16.522 1.00 86.94 94 ALA A C 1
ATOM 729 O O . ALA A 1 94 ? -4.730 -7.997 16.655 1.00 86.94 94 ALA A O 1
ATOM 730 N N . ILE A 1 95 ? -6.452 -7.359 15.354 1.00 94.12 95 ILE A N 1
ATOM 731 C CA . ILE A 1 95 ? -5.922 -7.892 14.095 1.00 94.12 95 ILE A CA 1
ATOM 732 C C . ILE A 1 95 ? -5.792 -6.746 13.092 1.00 94.12 95 ILE A C 1
ATOM 734 O O . ILE A 1 95 ? -6.682 -5.900 12.984 1.00 94.12 95 ILE A O 1
ATOM 738 N N . GLY A 1 96 ? -4.687 -6.720 12.351 1.00 95.25 96 GLY A N 1
ATOM 739 C CA . GLY A 1 96 ? -4.483 -5.840 11.206 1.00 95.25 96 GLY A CA 1
ATOM 740 C C . GLY A 1 96 ? -4.718 -6.580 9.890 1.00 95.25 96 GLY A C 1
ATOM 741 O O . GLY A 1 96 ? -4.114 -7.621 9.654 1.00 95.25 96 GLY A O 1
ATOM 742 N N . PHE A 1 97 ? -5.560 -6.038 9.016 1.00 94.44 97 PHE A N 1
ATOM 743 C CA . PHE A 1 97 ? -5.747 -6.504 7.641 1.00 94.44 97 PHE A CA 1
ATOM 744 C C . PHE A 1 97 ? -5.540 -5.337 6.678 1.00 94.44 97 PHE A C 1
ATOM 746 O O . PHE A 1 97 ? -6.440 -4.531 6.458 1.00 94.44 97 PHE A O 1
ATOM 753 N N . PHE A 1 98 ? -4.360 -5.226 6.093 1.00 93.88 98 PHE A N 1
ATOM 754 C CA . PHE A 1 98 ? -3.997 -4.086 5.254 1.00 93.88 98 PHE A CA 1
ATOM 755 C C . PHE A 1 98 ? -3.892 -4.473 3.792 1.00 93.88 98 PHE A C 1
ATOM 757 O O . PHE A 1 98 ? -3.717 -5.648 3.470 1.00 93.88 98 PHE A O 1
ATOM 764 N N . PHE A 1 99 ? -3.980 -3.485 2.908 1.00 92.06 99 PHE A N 1
ATOM 765 C CA . PHE A 1 99 ? -3.723 -3.704 1.495 1.00 92.06 99 PHE A CA 1
ATOM 766 C C . PHE A 1 99 ? -3.061 -2.510 0.816 1.00 92.06 99 PHE A C 1
ATOM 768 O O . PHE A 1 99 ? -3.141 -1.380 1.295 1.00 92.06 99 PHE A O 1
ATOM 775 N N . ASP A 1 100 ? -2.407 -2.769 -0.310 1.00 89.31 100 ASP A N 1
ATOM 776 C CA . ASP A 1 100 ? -1.808 -1.745 -1.162 1.00 89.31 100 ASP A CA 1
ATOM 777 C C . ASP A 1 100 ? -1.835 -2.160 -2.637 1.00 89.31 100 ASP A C 1
ATOM 779 O O . ASP A 1 100 ? -2.325 -3.232 -3.011 1.00 89.31 100 ASP A O 1
ATOM 783 N N . MET A 1 101 ? -1.304 -1.292 -3.494 1.00 87.12 101 MET A N 1
ATOM 784 C CA . MET A 1 101 ? -1.171 -1.591 -4.914 1.00 87.12 101 MET A CA 1
ATOM 785 C C . MET A 1 101 ? 0.129 -2.359 -5.216 1.00 87.12 101 MET A C 1
ATOM 787 O O . MET A 1 101 ? 0.322 -2.836 -6.328 1.00 87.12 101 MET A O 1
ATOM 791 N N . GLY A 1 102 ? 1.025 -2.546 -4.250 1.00 85.81 102 GLY A N 1
ATOM 792 C CA . GLY A 1 102 ? 2.309 -3.217 -4.443 1.00 85.81 102 GLY A CA 1
ATOM 793 C C . GLY A 1 102 ? 3.298 -2.375 -5.231 1.00 85.81 102 GLY A C 1
ATOM 794 O O . GLY A 1 102 ? 4.088 -2.899 -6.017 1.00 85.81 102 GLY A O 1
ATOM 795 N N . GLU A 1 103 ? 3.238 -1.059 -5.041 1.00 79.19 103 GLU A N 1
ATOM 796 C CA . GLU A 1 103 ? 4.168 -0.097 -5.622 1.00 79.19 103 GLU A CA 1
ATOM 797 C C . GLU A 1 103 ? 5.584 -0.166 -5.030 1.00 79.19 103 GLU A C 1
ATOM 799 O O . GLU A 1 103 ? 6.513 0.452 -5.554 1.00 79.19 103 GLU A O 1
ATOM 804 N N . MET A 1 104 ? 5.745 -0.917 -3.940 1.00 77.62 104 MET A N 1
ATOM 805 C CA . MET A 1 104 ? 6.994 -1.121 -3.222 1.00 77.62 104 MET A CA 1
ATOM 806 C C . MET A 1 104 ? 7.296 -2.617 -3.079 1.00 77.62 104 MET A C 1
ATOM 808 O O . MET A 1 104 ? 6.412 -3.417 -2.786 1.00 77.62 104 MET A O 1
ATOM 812 N N . LEU A 1 105 ? 8.569 -2.973 -3.244 1.00 75.56 105 LEU A N 1
ATOM 813 C CA . LEU A 1 105 ? 9.129 -4.257 -2.852 1.00 75.56 105 LEU A CA 1
ATOM 814 C C . LEU A 1 105 ? 9.012 -4.400 -1.327 1.00 75.56 105 LEU A C 1
ATOM 816 O O . LEU A 1 105 ? 9.594 -3.584 -0.603 1.00 75.56 105 LEU A O 1
ATOM 820 N N . PRO A 1 106 ? 8.279 -5.404 -0.822 1.00 73.38 106 PRO A N 1
ATOM 821 C CA . PRO A 1 106 ? 8.143 -5.597 0.610 1.00 73.38 106 PRO A CA 1
ATOM 822 C C . PRO A 1 106 ? 9.496 -5.977 1.217 1.00 73.38 106 PRO A C 1
ATOM 824 O O . PRO A 1 106 ? 10.194 -6.864 0.726 1.00 73.38 106 PRO A O 1
ATOM 827 N N . THR A 1 107 ? 9.860 -5.323 2.315 1.00 72.25 107 THR A N 1
ATOM 828 C CA . THR A 1 107 ? 10.928 -5.802 3.196 1.00 72.25 107 THR A CA 1
ATOM 829 C C . THR A 1 107 ? 10.346 -6.875 4.107 1.00 72.25 107 THR A C 1
ATOM 831 O O . THR A 1 107 ? 9.393 -6.604 4.840 1.00 72.25 107 THR A O 1
ATOM 834 N N . PHE A 1 108 ? 10.906 -8.083 4.074 1.00 67.56 108 PHE A N 1
ATOM 835 C CA . PHE A 1 108 ? 10.393 -9.226 4.838 1.00 67.56 108 PHE A CA 1
ATOM 836 C C . PHE A 1 108 ? 10.729 -9.176 6.335 1.00 67.56 108 PHE A C 1
ATOM 838 O O . PHE A 1 108 ? 10.339 -10.064 7.073 1.00 67.56 108 PHE A O 1
ATOM 845 N N . ASP A 1 109 ? 11.405 -8.138 6.822 1.00 73.12 109 ASP A N 1
ATOM 846 C CA . ASP A 1 109 ? 11.882 -8.101 8.211 1.00 73.12 109 ASP A CA 1
ATOM 847 C C . ASP A 1 109 ? 10.761 -7.884 9.249 1.00 73.12 109 ASP A C 1
ATOM 849 O O . ASP A 1 109 ? 10.999 -7.933 10.455 1.00 73.12 109 ASP A O 1
ATOM 853 N N . TYR A 1 110 ? 9.525 -7.659 8.796 1.00 70.50 110 TYR A N 1
ATOM 854 C CA . TYR A 1 110 ? 8.392 -7.292 9.638 1.00 70.50 110 TYR A CA 1
ATOM 855 C C . TYR A 1 110 ? 7.301 -8.360 9.590 1.00 70.50 110 TYR A C 1
ATOM 857 O O . TYR A 1 110 ? 6.437 -8.364 8.713 1.00 70.50 110 TYR A O 1
ATOM 865 N N . HIS A 1 111 ? 7.330 -9.258 10.574 1.00 77.06 111 HIS A N 1
ATOM 866 C CA . HIS A 1 111 ? 6.335 -10.308 10.748 1.00 77.06 111 HIS A CA 1
ATOM 867 C C . HIS A 1 111 ? 5.619 -10.141 12.090 1.00 77.06 111 HIS A C 1
ATOM 869 O O . HIS A 1 111 ? 6.251 -10.157 13.142 1.00 77.06 111 HIS A O 1
ATOM 875 N N . SER A 1 112 ? 4.292 -10.023 12.049 1.00 89.06 112 SER A N 1
ATOM 876 C CA . SER A 1 112 ? 3.422 -10.187 13.215 1.00 89.06 112 SER A CA 1
ATOM 877 C C . SER A 1 112 ? 2.365 -11.244 12.887 1.00 89.06 112 SER A C 1
ATOM 879 O O . SER A 1 112 ? 1.805 -11.209 11.789 1.00 89.06 112 SER A O 1
ATOM 881 N N . PRO A 1 113 ? 2.054 -12.174 13.809 1.00 90.12 113 PRO A N 1
ATOM 882 C CA . PRO A 1 113 ? 0.977 -13.142 13.613 1.00 90.12 113 PRO A CA 1
ATOM 883 C C . PRO A 1 113 ? -0.414 -12.489 13.608 1.00 90.12 113 PRO A C 1
ATOM 885 O O . PRO A 1 113 ? -1.374 -13.113 13.165 1.00 90.12 113 PRO A O 1
ATOM 888 N N . ASN A 1 114 ? -0.527 -11.246 14.088 1.00 93.50 114 ASN A N 1
ATOM 889 C CA . ASN A 1 114 ? -1.784 -10.506 14.144 1.00 93.50 114 ASN A CA 1
ATOM 890 C C . ASN A 1 114 ? -2.001 -9.626 12.909 1.00 93.50 114 ASN A C 1
ATOM 892 O O . ASN A 1 114 ? -3.027 -8.956 12.820 1.00 93.50 114 ASN A O 1
ATOM 896 N N . ILE A 1 115 ? -1.045 -9.576 11.976 1.00 93.00 115 ILE A N 1
ATOM 897 C CA . ILE A 1 115 ? -1.125 -8.715 10.798 1.00 93.00 115 ILE A CA 1
ATOM 898 C C . ILE A 1 115 ? -1.081 -9.549 9.528 1.00 93.00 115 ILE A C 1
ATOM 900 O O . ILE A 1 115 ? -0.142 -10.295 9.262 1.00 93.00 115 ILE A O 1
ATOM 904 N N . PHE A 1 116 ? -2.096 -9.342 8.702 1.00 92.50 116 PHE A N 1
ATOM 905 C CA . PHE A 1 116 ? -2.147 -9.794 7.329 1.00 92.50 116 PHE A CA 1
ATOM 906 C C . PHE A 1 116 ? -2.073 -8.590 6.389 1.00 92.50 116 PHE A C 1
ATOM 908 O O . PHE A 1 116 ? -2.715 -7.564 6.620 1.00 92.50 116 PHE A O 1
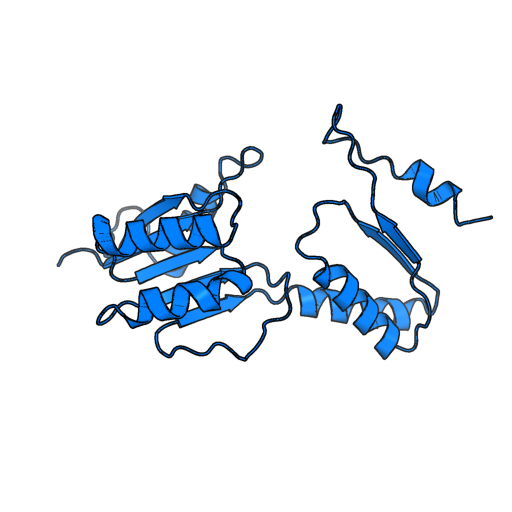ATOM 915 N N . PHE A 1 117 ? -1.303 -8.722 5.309 1.00 91.19 117 PHE A N 1
ATOM 916 C CA . PHE A 1 117 ? -1.148 -7.675 4.306 1.00 91.19 117 PHE A CA 1
ATOM 917 C C . PHE A 1 117 ? -1.371 -8.247 2.906 1.00 91.19 117 PHE A C 1
ATOM 919 O O . PHE A 1 117 ? -0.600 -9.085 2.437 1.00 91.19 117 PHE A O 1
ATOM 926 N N . ASN A 1 118 ? -2.419 -7.781 2.230 1.00 90.69 118 ASN A N 1
ATOM 927 C CA . ASN A 1 118 ? -2.731 -8.134 0.854 1.00 90.69 118 ASN A CA 1
ATOM 928 C C . ASN A 1 118 ? -2.188 -7.076 -0.109 1.00 90.69 118 ASN A C 1
ATOM 930 O O . ASN A 1 118 ? -2.726 -5.983 -0.209 1.00 90.69 118 ASN A O 1
ATOM 934 N N . SER A 1 119 ? -1.137 -7.403 -0.845 1.00 88.75 119 SER A N 1
ATOM 935 C CA . SER A 1 119 ? -0.603 -6.505 -1.866 1.00 88.75 119 SER A CA 1
ATOM 936 C C . SER A 1 119 ? -0.914 -7.029 -3.258 1.00 88.75 119 SER A C 1
ATOM 938 O O . SER A 1 119 ? -0.799 -8.231 -3.501 1.00 88.75 119 SER A O 1
ATOM 940 N N . HIS A 1 120 ? -1.247 -6.130 -4.186 1.00 89.31 120 HIS A N 1
ATOM 941 C CA . HIS A 1 120 ? -1.365 -6.471 -5.608 1.00 89.31 120 HIS A CA 1
ATOM 942 C C . HIS A 1 120 ? -0.018 -6.710 -6.301 1.00 89.31 120 HIS A C 1
ATOM 944 O O . HIS A 1 120 ? -0.005 -7.147 -7.450 1.00 89.31 120 HIS A O 1
ATOM 950 N N . GLN A 1 121 ? 1.105 -6.464 -5.616 1.00 89.38 121 GLN A N 1
ATOM 951 C CA . GLN A 1 121 ? 2.448 -6.771 -6.113 1.00 89.38 121 GLN A CA 1
ATOM 952 C C . GLN A 1 121 ? 2.735 -6.145 -7.497 1.00 89.38 121 GLN A C 1
ATOM 954 O O . GLN A 1 121 ? 3.381 -6.772 -8.340 1.00 89.38 121 GLN A O 1
ATOM 959 N N . LEU A 1 122 ? 2.264 -4.917 -7.778 1.00 90.62 122 LEU A N 1
ATOM 960 C CA . LEU A 1 122 ? 2.445 -4.279 -9.095 1.00 90.62 122 LEU A CA 1
ATOM 961 C C . LEU A 1 122 ? 3.910 -4.201 -9.542 1.00 90.62 122 LEU A C 1
ATOM 963 O O . LEU A 1 122 ? 4.176 -4.241 -10.745 1.00 90.62 122 LEU A O 1
ATOM 967 N N . TYR A 1 123 ? 4.865 -4.151 -8.612 1.00 88.62 123 TYR A N 1
ATOM 968 C CA . TYR A 1 123 ? 6.289 -4.243 -8.937 1.00 88.62 123 TYR A CA 1
ATOM 969 C C . TYR A 1 123 ? 6.631 -5.508 -9.752 1.00 88.62 123 TYR A C 1
ATOM 971 O O . TYR A 1 123 ? 7.458 -5.440 -10.660 1.00 88.62 123 TYR A O 1
ATOM 979 N N . GLN A 1 124 ? 5.970 -6.645 -9.492 1.00 92.00 124 GLN A N 1
ATOM 980 C CA . GLN A 1 124 ? 6.172 -7.896 -10.233 1.00 92.00 124 GLN A CA 1
ATOM 981 C C . GLN A 1 124 ? 5.680 -7.757 -11.672 1.00 92.00 124 GLN A C 1
ATOM 983 O O . GLN A 1 124 ? 6.349 -8.194 -12.608 1.00 92.00 124 GLN A O 1
ATOM 988 N N . SER A 1 125 ? 4.541 -7.085 -11.855 1.00 93.38 125 SER A N 1
ATOM 989 C CA . SER A 1 125 ? 4.001 -6.784 -13.184 1.00 93.38 125 SER A CA 1
ATOM 990 C C . SER A 1 125 ? 4.935 -5.856 -13.964 1.00 93.38 125 SER A C 1
ATOM 992 O O . SER A 1 125 ? 5.176 -6.080 -15.146 1.00 93.38 125 SER A O 1
ATOM 994 N N . GLN A 1 126 ? 5.518 -4.851 -13.302 1.00 92.25 126 GLN A N 1
ATOM 995 C CA . GLN A 1 126 ? 6.499 -3.958 -13.926 1.00 92.25 126 GLN A CA 1
ATOM 996 C C . GLN A 1 126 ? 7.792 -4.681 -14.304 1.00 92.25 126 GLN A C 1
ATOM 998 O O . GLN A 1 126 ? 8.300 -4.479 -15.405 1.00 92.25 126 GLN A O 1
ATOM 1003 N N . TYR A 1 127 ? 8.297 -5.561 -13.437 1.00 93.50 127 TYR A N 1
ATOM 1004 C CA . TYR A 1 127 ? 9.435 -6.421 -13.759 1.00 93.50 127 TYR A CA 1
ATOM 1005 C C . TYR A 1 127 ? 9.155 -7.292 -14.988 1.00 93.50 127 TYR A C 1
ATOM 1007 O O . TYR A 1 127 ? 9.935 -7.288 -15.940 1.00 93.50 127 TYR A O 1
ATOM 1015 N N . ALA A 1 128 ? 8.018 -7.995 -15.000 1.00 95.81 128 ALA A N 1
ATOM 1016 C CA . ALA A 1 128 ? 7.630 -8.854 -16.114 1.00 95.81 128 ALA A CA 1
ATOM 1017 C C . ALA A 1 128 ? 7.492 -8.062 -17.423 1.00 95.81 128 ALA A C 1
ATOM 1019 O O . ALA A 1 128 ? 7.958 -8.516 -18.469 1.00 95.81 128 ALA A O 1
ATOM 1020 N N . LEU A 1 129 ? 6.917 -6.857 -17.355 1.00 94.19 129 LEU A N 1
ATOM 1021 C CA . LEU A 1 129 ? 6.794 -5.955 -18.495 1.00 94.19 129 LEU A CA 1
ATOM 1022 C C . LEU A 1 129 ? 8.167 -5.566 -19.058 1.00 94.19 129 LEU A C 1
ATOM 1024 O O . LEU A 1 129 ? 8.370 -5.652 -20.268 1.00 94.19 129 LEU A O 1
ATOM 1028 N N . GLY A 1 130 ? 9.112 -5.178 -18.198 1.00 93.19 130 GLY A N 1
ATOM 1029 C CA . GLY A 1 130 ? 10.474 -4.845 -18.615 1.00 93.19 130 GLY A CA 1
ATOM 1030 C C . GLY A 1 130 ? 11.191 -6.033 -19.254 1.00 93.19 130 GLY A C 1
ATOM 1031 O O . GLY A 1 130 ? 11.759 -5.915 -20.340 1.00 93.19 130 GLY A O 1
ATOM 1032 N N . TYR A 1 131 ? 11.100 -7.206 -18.626 1.00 96.06 131 TYR A N 1
ATOM 1033 C CA . TYR A 1 131 ? 11.696 -8.431 -19.154 1.00 96.06 131 TYR A CA 1
ATOM 1034 C C . TYR A 1 131 ? 11.155 -8.770 -20.549 1.00 96.06 131 TYR A C 1
ATOM 1036 O O . TYR A 1 131 ? 11.929 -8.985 -21.485 1.00 96.06 131 TYR A O 1
ATOM 1044 N N . TRP A 1 132 ? 9.828 -8.782 -20.703 1.00 96.50 132 TRP A N 1
ATOM 1045 C CA . TRP A 1 132 ? 9.174 -9.059 -21.980 1.00 96.50 132 TRP A CA 1
ATOM 1046 C C . TRP A 1 132 ? 9.558 -8.033 -23.050 1.00 96.50 132 TRP A C 1
ATOM 1048 O O . TRP A 1 132 ? 9.993 -8.425 -24.132 1.00 96.50 132 TRP A O 1
ATOM 1058 N N . ALA A 1 133 ? 9.478 -6.736 -22.737 1.00 94.06 133 ALA A N 1
ATOM 1059 C CA . ALA A 1 133 ? 9.773 -5.671 -23.691 1.00 94.06 133 ALA A CA 1
ATOM 1060 C C . ALA A 1 133 ? 11.204 -5.779 -24.243 1.00 94.06 133 ALA A C 1
ATOM 1062 O O . ALA A 1 133 ? 11.421 -5.643 -25.446 1.00 94.06 133 ALA A O 1
ATOM 1063 N N . GLN A 1 134 ? 12.184 -6.096 -23.393 1.00 94.50 134 GLN A N 1
ATOM 1064 C CA . GLN A 1 134 ? 13.559 -6.287 -23.849 1.00 94.50 134 GLN A CA 1
ATOM 1065 C C . GLN A 1 134 ? 13.718 -7.526 -24.742 1.00 94.50 134 GLN A C 1
ATOM 1067 O O . GLN A 1 134 ? 14.473 -7.479 -25.714 1.00 94.50 134 GLN A O 1
ATOM 1072 N N . LYS A 1 135 ? 13.036 -8.638 -24.436 1.00 94.38 135 LYS A N 1
ATOM 1073 C CA . LYS A 1 135 ? 13.085 -9.847 -25.279 1.00 94.38 135 LYS A CA 1
ATOM 1074 C C . LYS A 1 135 ? 12.444 -9.625 -26.646 1.00 94.38 135 LYS A C 1
ATOM 1076 O O . LYS A 1 135 ? 12.982 -10.122 -27.636 1.00 94.38 135 LYS A O 1
ATOM 1081 N N . GLU A 1 136 ? 11.344 -8.881 -26.672 1.00 96.06 136 GLU A N 1
ATOM 1082 C CA . GLU A 1 136 ? 10.568 -8.592 -27.875 1.00 96.06 136 GLU A CA 1
ATOM 1083 C C . GLU A 1 136 ? 11.304 -7.607 -28.792 1.00 96.06 136 GLU A C 1
ATOM 1085 O O . GLU A 1 136 ? 11.587 -7.919 -29.947 1.00 96.06 136 GLU A O 1
ATOM 1090 N N . TYR A 1 137 ? 11.685 -6.439 -28.267 1.00 91.75 137 TYR A N 1
ATOM 1091 C CA . TYR A 1 137 ? 12.204 -5.342 -29.091 1.00 91.75 137 TYR A CA 1
ATOM 1092 C C . TYR A 1 137 ? 13.727 -5.325 -29.220 1.00 91.75 137 TYR A C 1
ATOM 1094 O O . TYR A 1 137 ? 14.247 -4.798 -30.201 1.00 91.75 137 TYR A O 1
ATOM 1102 N N . LYS A 1 138 ? 14.457 -5.887 -28.244 1.00 88.94 138 LYS A N 1
ATOM 1103 C CA . LYS A 1 138 ? 15.934 -5.944 -28.219 1.00 88.94 138 LYS A CA 1
ATOM 1104 C C . LYS A 1 138 ? 16.612 -4.584 -28.454 1.00 88.94 138 LYS A C 1
ATOM 1106 O O . LYS A 1 138 ? 17.718 -4.524 -28.988 1.00 88.94 138 LYS A O 1
ATOM 1111 N N . ALA A 1 139 ? 15.955 -3.502 -28.045 1.00 81.50 139 ALA A N 1
ATOM 1112 C CA . ALA A 1 139 ? 16.377 -2.125 -28.276 1.00 81.50 139 ALA A CA 1
ATOM 1113 C C . ALA A 1 139 ? 16.417 -1.334 -26.956 1.00 81.50 139 ALA A C 1
ATOM 1115 O O . ALA A 1 139 ? 15.703 -1.690 -26.016 1.00 81.50 139 ALA A O 1
ATOM 1116 N N . PRO A 1 140 ? 17.224 -0.259 -26.864 1.00 77.50 140 PRO A N 1
ATOM 1117 C CA . PRO A 1 140 ? 17.200 0.640 -25.714 1.00 77.50 140 PRO A CA 1
ATOM 1118 C C . PRO A 1 140 ? 15.800 1.222 -25.484 1.00 77.50 140 PRO A C 1
ATOM 1120 O O . PRO A 1 140 ? 15.149 1.682 -26.421 1.00 77.50 140 PRO A O 1
ATOM 1123 N N . GLY A 1 141 ? 15.346 1.210 -24.231 1.00 80.12 141 GLY A N 1
ATOM 1124 C CA . GLY A 1 141 ? 14.045 1.747 -23.832 1.00 80.12 141 GLY A CA 1
ATOM 1125 C C . GLY A 1 141 ? 14.126 3.172 -23.283 1.00 80.12 141 GLY A C 1
ATOM 1126 O O . GLY A 1 141 ? 15.181 3.623 -22.827 1.00 80.12 141 GLY A O 1
ATOM 1127 N N . PHE A 1 142 ? 12.983 3.860 -23.268 1.00 84.62 142 PHE A N 1
ATOM 1128 C CA . PHE A 1 142 ? 12.815 5.173 -22.645 1.00 84.62 142 PHE A CA 1
ATOM 1129 C C . PHE A 1 142 ? 11.664 5.125 -21.631 1.00 84.62 142 PHE A C 1
ATOM 1131 O O . PHE A 1 142 ? 10.548 4.753 -21.984 1.00 84.62 142 PHE A O 1
ATOM 1138 N N . ILE A 1 143 ? 11.924 5.490 -20.374 1.00 84.62 143 ILE A N 1
ATOM 1139 C CA . ILE A 1 143 ? 10.905 5.613 -19.323 1.00 84.62 143 ILE A CA 1
ATOM 1140 C C . ILE A 1 143 ? 10.579 7.090 -19.126 1.00 84.62 143 ILE A C 1
ATOM 1142 O O . ILE A 1 143 ? 11.458 7.884 -18.788 1.00 84.62 143 ILE A O 1
ATOM 1146 N N . ILE A 1 144 ? 9.297 7.429 -19.262 1.00 84.31 144 ILE A N 1
ATOM 1147 C CA . ILE A 1 144 ? 8.744 8.748 -18.938 1.00 84.31 144 ILE A CA 1
ATOM 1148 C C . ILE A 1 144 ? 7.824 8.585 -17.737 1.00 84.31 144 ILE A C 1
ATOM 1150 O O . ILE A 1 144 ? 6.904 7.772 -17.769 1.00 84.31 144 ILE A O 1
ATOM 1154 N N . THR A 1 145 ? 8.071 9.339 -16.668 1.00 79.69 145 THR A N 1
ATOM 1155 C CA . THR A 1 145 ? 7.277 9.260 -15.433 1.00 79.69 145 THR A CA 1
ATOM 1156 C C . THR A 1 145 ? 6.936 10.654 -14.912 1.00 79.69 145 THR A C 1
ATOM 1158 O O . THR A 1 145 ? 7.781 11.541 -15.000 1.00 79.69 145 THR A O 1
ATOM 1161 N N . PRO A 1 146 ? 5.750 10.891 -14.327 1.00 73.38 146 PRO A N 1
ATOM 1162 C CA . PRO A 1 146 ? 5.519 12.100 -13.537 1.00 73.38 146 PRO A CA 1
ATOM 1163 C C . PRO A 1 146 ? 6.383 12.101 -12.262 1.00 73.38 146 PRO A C 1
ATOM 1165 O O . PRO A 1 146 ? 6.839 11.041 -11.819 1.00 73.38 146 PRO A O 1
ATOM 1168 N N . ILE A 1 147 ? 6.567 13.281 -11.650 1.00 66.62 147 ILE A N 1
ATOM 1169 C CA . ILE A 1 147 ? 7.217 13.441 -10.328 1.00 66.62 147 ILE A CA 1
ATOM 1170 C C . ILE A 1 147 ? 6.471 12.648 -9.241 1.00 66.62 147 ILE A C 1
ATOM 1172 O O . ILE A 1 147 ? 7.093 12.035 -8.376 1.00 66.62 147 ILE A O 1
ATOM 1176 N N . TYR A 1 148 ? 5.137 12.619 -9.309 1.00 59.78 148 TYR A N 1
ATOM 1177 C CA . TYR A 1 148 ? 4.273 11.857 -8.408 1.00 59.78 148 TYR A CA 1
ATOM 1178 C C . TYR A 1 148 ? 3.963 10.482 -8.999 1.00 59.78 148 TYR A C 1
ATOM 1180 O O . TYR A 1 148 ? 2.853 10.235 -9.461 1.00 59.78 148 TYR A O 1
ATOM 1188 N N . ASN A 1 149 ? 4.945 9.586 -9.026 1.00 56.97 149 ASN A N 1
ATOM 1189 C CA . ASN A 1 149 ? 4.666 8.179 -9.300 1.00 56.97 149 ASN A CA 1
ATOM 1190 C C . ASN A 1 149 ? 4.631 7.389 -7.991 1.00 56.97 149 ASN A C 1
ATOM 1192 O O . ASN A 1 149 ? 5.366 7.695 -7.046 1.00 56.97 149 ASN A O 1
ATOM 1196 N N . SER A 1 150 ? 3.756 6.388 -7.954 1.00 51.91 150 SER A N 1
ATOM 1197 C CA . SER A 1 150 ? 3.599 5.387 -6.905 1.00 51.91 150 SER A CA 1
ATOM 1198 C C . SER A 1 150 ? 4.945 4.701 -6.666 1.00 51.91 150 SER A C 1
ATOM 1200 O O . SER A 1 150 ? 5.288 3.726 -7.323 1.00 51.91 150 SER A O 1
ATOM 1202 N N . GLY A 1 151 ? 5.754 5.277 -5.779 1.00 56.81 151 GLY A N 1
ATOM 1203 C CA . GLY A 1 151 ? 7.087 4.797 -5.444 1.00 56.81 151 GLY A CA 1
ATOM 1204 C C . GLY A 1 151 ? 8.117 4.934 -6.573 1.00 56.81 151 GLY A C 1
ATOM 1205 O O . GLY A 1 151 ? 7.897 4.609 -7.737 1.00 56.81 151 GLY A O 1
ATOM 1206 N N . TYR A 1 152 ? 9.345 5.295 -6.208 1.00 61.03 152 TYR A N 1
ATOM 1207 C CA . TYR A 1 152 ? 10.502 5.173 -7.103 1.00 61.03 152 TYR A CA 1
ATOM 1208 C C . TYR A 1 152 ? 10.798 3.712 -7.523 1.00 61.03 152 TYR A C 1
ATOM 1210 O O . TYR A 1 152 ? 11.736 3.435 -8.265 1.00 61.03 152 TYR A O 1
ATOM 1218 N N . GLN A 1 153 ? 10.020 2.744 -7.044 1.00 74.00 153 GLN A N 1
ATOM 1219 C CA . GLN A 1 153 ? 10.330 1.331 -7.185 1.00 74.00 153 GLN A CA 1
ATOM 1220 C C . GLN A 1 153 ? 9.650 0.662 -8.379 1.00 74.00 153 GLN A C 1
ATOM 1222 O O . GLN A 1 153 ? 10.195 -0.316 -8.883 1.00 74.00 153 GLN A O 1
ATOM 1227 N N . LEU A 1 154 ? 8.536 1.189 -8.901 1.00 85.44 154 LEU A N 1
ATOM 1228 C CA . LEU A 1 154 ? 7.899 0.604 -10.088 1.00 85.44 154 LEU A CA 1
ATOM 1229 C C . LEU A 1 154 ? 8.804 0.691 -11.327 1.00 85.44 154 LEU A C 1
ATOM 1231 O O . LEU A 1 154 ? 9.054 -0.321 -11.980 1.00 85.44 154 LEU A O 1
ATOM 1235 N N . HIS A 1 155 ? 9.379 1.866 -11.605 1.00 84.56 155 HIS A N 1
ATOM 1236 C CA . HIS A 1 155 ? 10.322 2.022 -12.718 1.00 84.56 155 HIS A CA 1
ATOM 1237 C C . HIS A 1 155 ? 11.632 1.260 -12.479 1.00 84.56 155 HIS A C 1
ATOM 1239 O O . HIS A 1 155 ? 12.168 0.665 -13.410 1.00 84.56 155 HIS A O 1
ATOM 1245 N N . THR A 1 156 ? 12.111 1.211 -11.232 1.00 86.94 156 THR A N 1
ATOM 1246 C CA . THR A 1 156 ? 13.277 0.396 -10.859 1.00 86.94 156 THR A CA 1
ATOM 1247 C C . THR A 1 156 ? 13.015 -1.096 -11.113 1.00 86.94 156 THR A C 1
ATOM 1249 O O . THR A 1 156 ? 13.885 -1.800 -11.619 1.00 86.94 156 THR A O 1
ATOM 1252 N N . SER A 1 157 ? 11.802 -1.584 -10.829 1.00 90.25 157 SER A N 1
ATOM 1253 C CA . SER A 1 157 ? 11.413 -2.981 -11.072 1.00 90.25 157 SER A CA 1
ATOM 1254 C C . SER A 1 157 ? 11.364 -3.297 -12.563 1.00 90.25 157 SER A C 1
ATOM 1256 O O . SER A 1 157 ? 11.891 -4.321 -12.990 1.00 90.25 157 SER A O 1
ATOM 1258 N N . PHE A 1 158 ? 10.824 -2.382 -13.371 1.00 90.69 158 PHE A N 1
ATOM 1259 C CA . PHE A 1 158 ? 10.889 -2.478 -14.830 1.00 90.69 158 PHE A CA 1
ATOM 1260 C C . PHE A 1 158 ? 12.339 -2.526 -15.338 1.00 90.69 158 PHE A C 1
ATOM 1262 O O . PHE A 1 158 ? 12.686 -3.390 -16.144 1.00 90.69 158 PHE A O 1
ATOM 1269 N N . GLN A 1 159 ? 13.209 -1.636 -14.843 1.00 90.31 159 GLN A N 1
ATOM 1270 C CA . GLN A 1 159 ? 14.629 -1.607 -15.213 1.00 90.31 159 GLN A CA 1
ATOM 1271 C C . GLN A 1 159 ? 15.345 -2.912 -14.848 1.00 90.31 159 GLN A C 1
ATOM 1273 O O . GLN A 1 159 ? 16.145 -3.409 -15.641 1.00 90.31 159 GLN A O 1
ATOM 1278 N N . ALA A 1 160 ? 15.032 -3.494 -13.687 1.00 91.69 160 ALA A N 1
ATOM 1279 C CA . ALA A 1 160 ? 15.554 -4.797 -13.290 1.00 91.69 160 ALA A CA 1
ATOM 1280 C C . ALA A 1 160 ? 15.135 -5.897 -14.280 1.00 91.69 160 ALA A C 1
ATOM 1282 O O . ALA A 1 160 ? 15.989 -6.659 -14.727 1.00 91.69 160 ALA A O 1
ATOM 1283 N N . GLY A 1 161 ? 13.865 -5.919 -14.699 1.00 93.88 161 GLY A N 1
ATOM 1284 C CA . GLY A 1 161 ? 13.372 -6.863 -15.707 1.00 93.88 161 GLY A CA 1
ATOM 1285 C C . GLY A 1 161 ? 14.102 -6.748 -17.046 1.00 93.88 161 GLY A C 1
ATOM 1286 O O . GLY A 1 161 ? 14.538 -7.755 -17.605 1.00 93.88 161 GLY A O 1
ATOM 1287 N N . VAL A 1 162 ? 14.309 -5.523 -17.540 1.00 94.38 162 VAL A N 1
ATOM 1288 C CA . VAL A 1 162 ? 15.076 -5.279 -18.777 1.00 94.38 162 VAL A CA 1
ATOM 1289 C C . VAL A 1 162 ? 16.520 -5.759 -18.648 1.00 94.38 162 VAL A C 1
ATOM 1291 O O . VAL A 1 162 ? 17.032 -6.418 -19.557 1.00 94.38 162 VAL A O 1
ATOM 1294 N N . ARG A 1 163 ? 17.179 -5.461 -17.523 1.00 93.19 163 ARG A N 1
ATOM 1295 C CA . ARG A 1 163 ? 18.561 -5.890 -17.278 1.00 93.19 163 ARG A CA 1
ATOM 1296 C C . ARG A 1 163 ? 18.681 -7.410 -17.282 1.00 93.19 163 ARG A C 1
ATOM 1298 O O . ARG A 1 163 ? 19.548 -7.951 -17.964 1.00 93.19 163 ARG A O 1
ATOM 1305 N N . ASP A 1 164 ? 17.778 -8.098 -16.593 1.00 95.56 164 ASP A N 1
ATOM 1306 C CA . ASP A 1 164 ? 17.780 -9.560 -16.503 1.00 95.56 164 ASP A CA 1
ATOM 1307 C C . ASP A 1 164 ? 17.460 -10.229 -17.856 1.00 95.56 164 ASP A C 1
ATOM 1309 O O . ASP A 1 164 ? 17.876 -11.357 -18.127 1.00 95.56 164 ASP A O 1
ATOM 1313 N N . ALA A 1 165 ? 16.774 -9.521 -18.757 1.00 95.25 165 ALA A N 1
ATOM 1314 C CA . ALA A 1 165 ? 16.566 -9.951 -20.137 1.00 95.25 165 ALA A CA 1
ATOM 1315 C C . ALA A 1 165 ? 17.775 -9.698 -21.066 1.00 95.25 165 ALA A C 1
ATOM 1317 O O . ALA A 1 165 ? 17.757 -10.194 -22.202 1.00 95.25 165 ALA A O 1
ATOM 1318 N N . GLY A 1 166 ? 18.818 -9.006 -20.591 1.00 93.06 166 GLY A N 1
ATOM 1319 C CA . GLY A 1 166 ? 20.065 -8.708 -21.307 1.00 93.06 166 GLY A CA 1
ATOM 1320 C C . GLY A 1 166 ? 20.178 -7.277 -21.851 1.00 93.06 166 GLY A C 1
ATOM 1321 O O . GLY A 1 166 ? 21.009 -7.030 -22.722 1.00 93.06 166 GLY A O 1
ATOM 1322 N N . GLY A 1 167 ? 19.324 -6.349 -21.407 1.00 88.94 167 GLY A N 1
ATOM 1323 C CA . GLY A 1 167 ? 19.416 -4.929 -21.761 1.00 88.94 167 GLY A CA 1
ATOM 1324 C C . GLY A 1 167 ? 20.414 -4.166 -20.881 1.00 88.94 167 GLY A C 1
ATOM 1325 O O . GLY A 1 167 ? 20.550 -4.461 -19.697 1.00 88.94 167 GLY A O 1
ATOM 1326 N N . ASN A 1 168 ? 21.088 -3.156 -21.441 1.00 78.38 168 ASN A N 1
ATOM 1327 C CA . ASN A 1 168 ? 22.137 -2.407 -20.727 1.00 78.38 168 ASN A CA 1
ATOM 1328 C C . ASN A 1 168 ? 21.724 -0.991 -20.302 1.00 78.38 168 ASN A C 1
ATOM 1330 O O . ASN A 1 168 ? 22.077 -0.561 -19.207 1.00 78.38 168 ASN A O 1
ATOM 1334 N N . THR A 1 169 ? 20.985 -0.264 -21.146 1.00 71.75 169 THR A N 1
ATOM 1335 C CA . THR A 1 169 ? 20.674 1.152 -20.905 1.00 71.75 169 THR A CA 1
ATOM 1336 C C . THR A 1 169 ? 19.200 1.421 -21.148 1.00 71.75 169 THR A C 1
ATOM 1338 O O . THR A 1 169 ? 18.696 1.224 -22.253 1.00 71.75 169 THR A O 1
ATOM 1341 N N . ILE A 1 170 ? 18.529 1.924 -20.115 1.00 81.44 170 ILE A N 1
ATOM 1342 C CA . ILE A 1 170 ? 17.232 2.580 -20.235 1.00 81.44 170 ILE A CA 1
ATOM 1343 C C . ILE A 1 170 ? 17.445 4.051 -19.940 1.00 81.44 170 ILE A C 1
ATOM 1345 O O . ILE A 1 170 ? 17.968 4.423 -18.889 1.00 81.44 170 ILE A O 1
ATOM 1349 N N . LEU A 1 171 ? 17.022 4.892 -20.869 1.00 82.69 171 LEU A N 1
ATOM 1350 C CA . LEU A 1 171 ? 16.956 6.318 -20.629 1.00 82.69 171 LEU A CA 1
ATOM 1351 C C . LEU A 1 171 ? 15.724 6.617 -19.774 1.00 82.69 171 LEU A C 1
ATOM 1353 O O . LEU A 1 171 ? 14.650 6.065 -19.995 1.00 82.69 171 LEU A O 1
ATOM 1357 N N . GLN A 1 172 ? 15.874 7.508 -18.803 1.00 82.06 172 GLN A N 1
ATOM 1358 C CA . GLN A 1 172 ? 14.774 7.953 -17.955 1.00 82.06 172 GLN A CA 1
ATOM 1359 C C . GLN A 1 172 ? 14.615 9.467 -18.062 1.00 82.06 172 GLN A C 1
ATOM 1361 O O . GLN A 1 172 ? 15.601 10.208 -18.188 1.00 82.06 172 GLN A O 1
ATOM 1366 N N . ALA A 1 173 ? 13.366 9.912 -18.015 1.00 82.06 173 ALA A N 1
ATOM 1367 C CA . ALA A 1 173 ? 12.994 11.304 -17.876 1.00 82.06 173 ALA A CA 1
ATOM 1368 C C . ALA A 1 173 ? 11.798 11.441 -16.935 1.00 82.06 173 ALA A C 1
ATOM 1370 O O . ALA A 1 173 ? 10.889 10.607 -16.911 1.00 82.06 173 ALA A O 1
ATOM 1371 N N . VAL A 1 174 ? 11.823 12.515 -16.155 1.00 80.25 174 VAL A N 1
ATOM 1372 C CA . VAL A 1 174 ? 10.740 12.878 -15.252 1.00 80.25 174 VAL A CA 1
ATOM 1373 C C . VAL A 1 174 ? 10.025 14.081 -15.851 1.00 80.25 174 VAL A C 1
ATOM 1375 O O . VAL A 1 17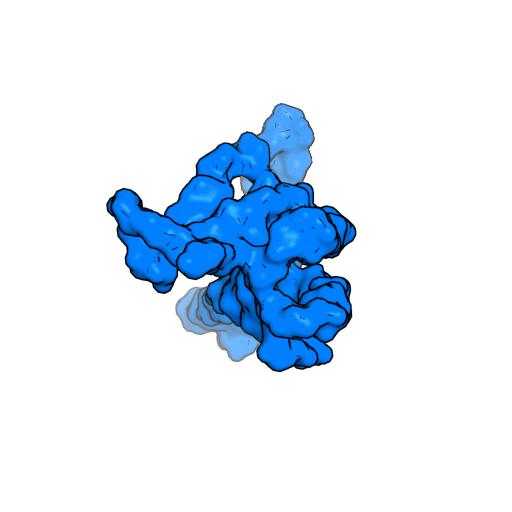4 ? 10.681 15.064 -16.190 1.00 80.25 174 VAL A O 1
ATOM 1378 N N . ILE A 1 175 ? 8.702 13.995 -15.997 1.00 79.94 175 ILE A N 1
ATOM 1379 C CA . ILE A 1 175 ? 7.881 15.103 -16.489 1.00 79.94 175 ILE A CA 1
ATOM 1380 C C . ILE A 1 175 ? 7.942 16.236 -15.460 1.00 79.94 175 ILE A C 1
ATOM 1382 O O . ILE A 1 175 ? 7.608 15.988 -14.294 1.00 79.94 175 ILE A O 1
ATOM 1386 N N . PRO A 1 176 ? 8.372 17.452 -15.851 1.00 74.75 176 PRO A N 1
ATOM 1387 C CA . PRO A 1 176 ? 8.373 18.604 -14.960 1.00 74.75 176 PRO A CA 1
ATOM 1388 C C . PRO A 1 176 ? 6.971 18.857 -14.404 1.00 74.75 176 PRO A C 1
ATOM 1390 O O . PRO A 1 176 ? 5.985 18.772 -15.132 1.00 74.75 176 PRO A O 1
ATOM 1393 N N . TYR A 1 177 ? 6.879 19.172 -13.113 1.00 72.62 177 TYR A N 1
ATOM 1394 C CA . TYR A 1 177 ? 5.608 19.556 -12.507 1.00 72.62 177 TYR A CA 1
ATOM 1395 C C . TYR A 1 177 ? 5.369 21.055 -12.701 1.00 72.62 177 TYR A C 1
ATOM 1397 O O . TYR A 1 177 ? 6.172 21.874 -12.249 1.00 72.62 177 TYR A O 1
ATOM 1405 N N . ASP A 1 178 ? 4.263 21.406 -13.354 1.00 78.00 178 ASP A N 1
ATOM 1406 C CA . ASP A 1 178 ? 3.817 22.790 -13.493 1.00 78.00 178 ASP A CA 1
ATOM 1407 C C . ASP A 1 178 ? 2.894 23.163 -12.322 1.00 78.00 178 ASP A C 1
ATOM 1409 O O . ASP A 1 178 ? 1.751 22.717 -12.232 1.00 78.00 178 ASP A O 1
ATOM 1413 N N . ASN A 1 179 ? 3.394 24.012 -11.420 1.00 74.94 179 ASN A N 1
ATOM 1414 C CA . ASN A 1 179 ? 2.623 24.511 -10.278 1.00 74.94 179 ASN A CA 1
ATOM 1415 C C . ASN A 1 179 ? 1.393 25.335 -10.699 1.00 74.94 179 ASN A C 1
ATOM 1417 O O . ASN A 1 179 ? 0.419 25.391 -9.949 1.00 74.94 179 ASN A O 1
ATOM 1421 N N . ASN A 1 180 ? 1.440 25.989 -11.863 1.00 81.12 180 ASN A N 1
ATOM 1422 C CA . ASN A 1 180 ? 0.362 26.838 -12.371 1.00 81.12 180 ASN A CA 1
ATOM 1423 C C . ASN A 1 180 ? -0.661 26.036 -13.182 1.00 81.12 180 ASN A C 1
ATOM 1425 O O . ASN A 1 180 ? -1.818 26.442 -13.282 1.00 81.12 180 ASN A O 1
ATOM 1429 N N . ASN A 1 181 ? -0.252 24.894 -13.739 1.00 76.38 181 ASN A N 1
ATOM 1430 C CA . ASN A 1 181 ? -1.134 23.973 -14.443 1.00 76.38 181 ASN A CA 1
ATOM 1431 C C . ASN A 1 181 ? -0.807 22.502 -14.113 1.00 76.38 181 ASN A C 1
ATOM 1433 O O . ASN A 1 181 ? -0.219 21.798 -14.934 1.00 76.38 181 ASN A O 1
ATOM 1437 N N . PRO A 1 182 ? -1.242 21.994 -12.942 1.00 68.56 182 PRO A N 1
ATOM 1438 C CA . PRO A 1 182 ? -0.905 20.648 -12.458 1.00 68.56 182 PRO A CA 1
ATOM 1439 C C . PRO A 1 182 ? -1.338 19.488 -13.366 1.00 68.56 182 PRO A C 1
ATOM 1441 O O . PRO A 1 182 ? -0.890 18.357 -13.186 1.00 68.56 182 PRO A O 1
ATOM 1444 N N . HIS A 1 183 ? -2.241 19.746 -14.317 1.00 71.38 183 HIS A N 1
ATOM 1445 C CA . HIS A 1 183 ? -2.730 18.764 -15.286 1.00 71.38 183 HIS A CA 1
ATOM 1446 C C . HIS A 1 183 ? -1.965 18.796 -16.615 1.00 71.38 183 HIS A C 1
ATOM 1448 O O . HIS A 1 183 ? -2.182 17.933 -17.467 1.00 71.38 183 HIS A O 1
ATOM 1454 N N . HIS A 1 184 ? -1.084 19.776 -16.814 1.00 75.94 184 HIS A N 1
ATOM 1455 C CA . HIS A 1 184 ? -0.273 19.884 -18.014 1.00 75.94 184 HIS A CA 1
ATOM 1456 C C . HIS A 1 184 ? 0.948 18.962 -17.924 1.00 75.94 184 HIS A C 1
ATOM 1458 O O . HIS A 1 184 ? 1.816 19.128 -17.070 1.00 75.94 184 HIS A O 1
ATOM 1464 N N . LEU A 1 185 ? 1.013 17.983 -18.827 1.00 71.69 185 LEU A N 1
ATOM 1465 C CA . LEU A 1 185 ? 2.153 17.086 -18.987 1.00 71.69 185 LEU A CA 1
ATOM 1466 C C . LEU A 1 185 ? 2.927 17.503 -20.240 1.00 71.69 185 LEU A C 1
ATOM 1468 O O . LEU A 1 185 ? 2.569 17.106 -21.348 1.00 71.69 185 LEU A O 1
ATOM 1472 N N . ASN A 1 186 ? 3.975 18.310 -20.078 1.00 74.25 186 ASN A N 1
ATOM 1473 C CA . ASN A 1 186 ? 4.832 18.690 -21.200 1.00 74.25 186 ASN A CA 1
ATOM 1474 C C . ASN A 1 186 ? 5.857 17.578 -21.482 1.00 74.25 186 ASN A C 1
ATOM 1476 O O . ASN A 1 186 ? 6.857 17.432 -20.778 1.00 74.25 186 ASN A O 1
ATOM 1480 N N . ILE A 1 187 ? 5.562 16.757 -22.492 1.00 72.75 187 ILE A N 1
ATOM 1481 C CA . ILE A 1 187 ? 6.399 15.622 -22.913 1.00 72.75 187 ILE A CA 1
ATOM 1482 C C . ILE A 1 187 ? 7.296 16.006 -24.104 1.00 72.75 187 ILE A C 1
ATOM 1484 O O . ILE A 1 187 ? 8.316 15.356 -24.334 1.00 72.75 187 ILE A O 1
ATOM 1488 N N . GLU A 1 188 ? 6.962 17.066 -24.846 1.00 74.69 188 GLU A N 1
ATOM 1489 C CA . GLU A 1 188 ? 7.694 17.453 -26.061 1.00 74.69 188 GLU A CA 1
ATOM 1490 C C . GLU A 1 188 ? 9.145 17.838 -25.752 1.00 74.69 188 GLU A C 1
ATOM 1492 O O . GLU A 1 188 ? 10.066 17.335 -26.399 1.00 74.69 188 GLU A O 1
ATOM 1497 N N . ASP A 1 189 ? 9.370 18.603 -24.682 1.00 68.69 189 ASP A N 1
ATOM 1498 C CA . ASP A 1 189 ? 10.715 19.019 -24.255 1.00 68.69 189 ASP A CA 1
ATOM 1499 C C . ASP A 1 189 ? 11.623 17.830 -23.890 1.00 68.69 189 ASP A C 1
ATOM 1501 O O . ASP A 1 189 ? 12.846 17.885 -24.032 1.00 68.69 189 ASP A O 1
ATOM 1505 N N . ILE A 1 190 ? 11.031 16.718 -23.447 1.00 71.44 190 ILE A N 1
ATOM 1506 C CA . ILE A 1 190 ? 11.753 15.500 -23.062 1.00 71.44 190 ILE A CA 1
ATOM 1507 C C . ILE A 1 190 ? 12.226 14.721 -24.293 1.00 71.44 190 IL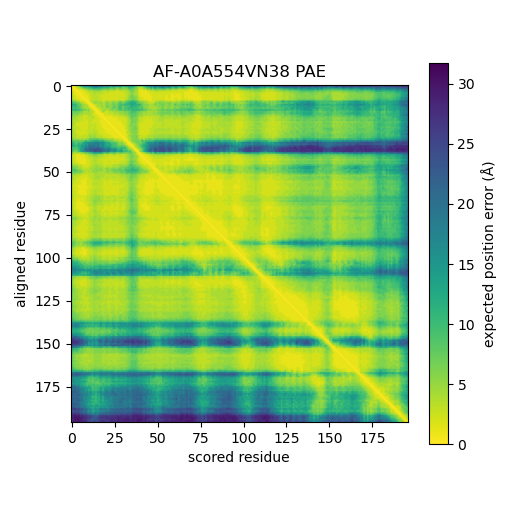E A C 1
ATOM 1509 O O . ILE A 1 190 ? 13.311 14.133 -24.273 1.00 71.44 190 ILE A O 1
ATOM 1513 N N . LEU A 1 191 ? 11.413 14.699 -25.351 1.00 66.25 191 LEU A N 1
ATOM 1514 C CA . LEU A 1 191 ? 11.694 13.952 -26.578 1.00 66.25 191 LEU A CA 1
ATOM 1515 C C . LEU A 1 191 ? 12.749 14.652 -27.445 1.00 66.25 191 LEU A C 1
ATOM 1517 O O . LEU A 1 191 ? 13.538 13.982 -28.109 1.00 66.25 191 LEU A O 1
ATOM 1521 N N . ILE A 1 192 ? 12.810 15.985 -27.396 1.00 59.16 192 ILE A N 1
ATOM 1522 C CA . ILE A 1 192 ? 13.730 16.794 -28.210 1.00 59.16 192 ILE A CA 1
ATOM 1523 C C . ILE A 1 192 ? 15.186 16.698 -27.708 1.00 59.16 192 ILE A C 1
ATOM 1525 O O . ILE A 1 192 ? 16.115 16.750 -28.507 1.00 59.16 192 ILE A O 1
ATOM 1529 N N . LEU A 1 193 ? 15.412 16.493 -26.405 1.00 51.53 193 LEU A N 1
ATOM 1530 C CA . LEU A 1 193 ? 16.749 16.556 -25.789 1.00 51.53 193 LEU A CA 1
ATOM 1531 C C . LEU A 1 193 ? 17.609 15.280 -25.903 1.00 51.53 193 LEU A C 1
ATOM 1533 O O . LEU A 1 193 ? 18.742 15.282 -25.422 1.00 51.53 193 LEU A O 1
ATOM 1537 N N . LYS A 1 194 ? 17.098 14.172 -26.461 1.00 50.62 194 LYS A N 1
ATOM 1538 C CA . LYS A 1 194 ? 17.791 12.863 -26.402 1.00 50.62 194 LYS A CA 1
ATOM 1539 C C . LYS A 1 194 ? 17.802 12.048 -27.706 1.00 50.62 194 LYS A C 1
ATOM 1541 O O . LYS A 1 194 ? 18.217 10.892 -27.675 1.00 50.62 194 LYS A O 1
ATOM 1546 N N . ILE A 1 195 ? 17.363 12.631 -28.827 1.00 47.69 195 ILE A N 1
ATOM 1547 C CA . ILE A 1 195 ? 17.387 12.000 -30.169 1.00 47.69 195 ILE A CA 1
ATOM 1548 C C . ILE A 1 195 ? 18.447 12.650 -31.097 1.00 47.69 195 ILE A C 1
ATOM 1550 O O . ILE A 1 195 ? 18.656 12.193 -32.217 1.00 47.69 195 ILE A O 1
ATOM 1554 N N . SER A 1 196 ? 19.165 13.677 -30.627 1.00 40.06 196 SER A N 1
ATOM 1555 C CA . SER A 1 196 ? 20.366 14.244 -31.272 1.00 40.06 196 SER A CA 1
ATOM 1556 C C . SER A 1 196 ? 21.646 13.617 -30.734 1.00 40.06 196 SER A C 1
ATOM 1558 O O . SER A 1 196 ? 22.547 13.324 -31.546 1.00 40.06 196 SER A O 1
#

Foldseek 3Di:
DAAQEEEEEDEDDPPDRCRVVVVVVVVCVVVVNDPPPPHSYDYHYFYQYNQDLVSSLVSLCCCCPPVVGQEYEYEHDLVNQVSVQVVQVVDDNYAYEYEYQLLDDHDPPHDDPRYDYHYVNLLVVLLCVLLVVCLVPVDAEEAEEEPDDSDPRSVVSSVNSVVVNPDDDHHYDYFDADPVCRPDGPCPVVVVPPPD

Organism: NCBI:txid2047982

Radius of gyration: 20.63 Å; Cα contacts (8 Å, |Δi|>4): 310; chains: 1; bounding box: 52×40×54 Å

Nearest PDB structures (foldseek):
  7ca3-assembly1_A  TM=5.851E-01  e=2.526E-03  Homo sapiens
  4m88-assembly1_A  TM=6.163E-01  e=7.234E-03  Verminephrobacter eiseniae EF01-2
  6vjm-assembly1_A  TM=5.852E-01  e=6.800E-03  Homo sapiens
  6uo8-assembly1_A  TM=5.811E-01  e=1.116E-02  Homo sapiens
  6uoa-assembly1_A  TM=5.500E-01  e=1.049E-02  Homo sapiens

Solvent-accessible surface area (backbone atoms only — not comparable to full-atom values): 11203 Å² total; per-residue (Å²): 133,81,52,49,32,30,22,29,40,33,55,66,44,96,90,43,81,60,54,55,65,51,52,52,49,55,52,34,55,76,68,70,55,55,91,90,57,87,60,67,55,42,81,43,79,34,73,10,51,87,50,46,56,71,40,41,51,52,32,47,50,43,31,55,73,74,67,60,36,49,30,41,31,34,59,50,56,78,86,37,46,80,70,44,50,63,62,39,71,72,36,92,82,35,34,38,46,35,28,41,64,15,36,57,86,80,74,82,90,72,83,52,99,48,51,48,76,52,58,66,43,41,26,59,56,30,18,52,49,22,24,50,49,28,64,74,66,71,58,79,47,76,48,78,40,58,80,87,51,71,48,84,39,29,65,51,26,17,53,50,17,16,40,77,52,72,47,90,59,69,50,75,48,67,39,65,84,37,90,92,44,80,86,55,79,68,56,65,73,64,59,65,76,74,77,123

Secondary structure (DSSP, 8-state):
-PPEEEEEEE---SS-TTHHHHHHHHHHHHTT--TTS--SEEEEEEE-TTS-HHHHHHHHHHIIIII--SEEEEE--GGGHHHHHHHHHTSTT-EEEEEE---SPPPTT---TTEEEEE--HHHHHHHHHHHHHHHH-S-EEEEEESS-STTHHHHHHHHHHHHTT---EEEEEEPP-SS-TT----HHHHHTS--

Sequence (196 aa):
MNPIKIGFLTPYSSIYPNFFPHLATGFYLGLDQKPGRRADIELIPEFAGSGGIPSVVEATKKLLNFSNVDIISGMISYRSLPDLIPLIDSRKNAIGFFFDMGEMLP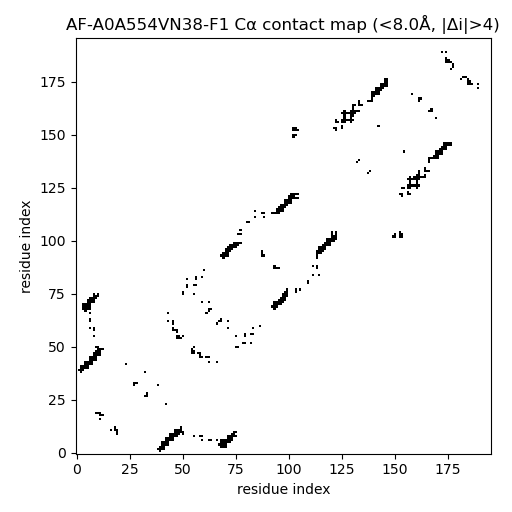TFDYHSPNIFFNSHQLYQSQYALGYWAQKEYKAPGFIITPIYNSGYQLHTSFQAGVRDAGGNTILQAVIPYDNNNPHHLNIEDILILKIS

Mean predicted aligned error: 7.91 Å

pLDDT: mean 84.1, std 11.52, range [40.06, 96.69]

InterPro domains:
  IPR028081 Leucine-binding protein domain [PF13458] (3-181)
  IPR028082 Periplasmic binding protein-like I [SSF53822] (3-180)